Protein AF-A0A0P9D1X8-F1 (afdb_monomer)

Secondary structure (DSSP, 8-state):
-HHHHHHHHHHHHH-GGG--GGGGPPP-TTS-GGG--STTHHHHTHHHHHHHHHTTT-TTSHHHHHHHHHHHHHHHTT--HHHHHHHHHHTTT--HHHHHHHHHHHHHH--B--TT-TT-BTTHHHHHHHHTSPPPPSEE--STT-EEEEEEESSSEEEEEE--SSSEEEEEEEE-SSS--EEEEEEEE-SSSEEEEEPSS-B-TT-EEEEEEEEPPTT-SEEEEEEEE----S-GGGPPEEEEEEEEE-HHHHHHHTTS-----

Radius of gyration: 18.64 Å; Cα contacts (8 Å, |Δi|>4): 562; chains: 1; bounding box: 48×47×47 Å

Nearest PDB structures (foldseek):
  7dou-assembly1_4  TM=5.081E-01  e=6.917E-03  Helicobacter phage KHP40
  6hh9-assembly1_A  TM=3.844E-01  e=7.290E-02  Roseburia intestinalis L1-82
  6hfz-assembly3_C  TM=2.957E-01  e=8.226E-02  Roseburia intestinalis L1-82
  4oum-assembly1_A  TM=3.503E-01  e=1.804E-01  Homo sapiens
  4lr4-assembly3_C  TM=4.317E-01  e=1.685E+00  Agathobacter rectalis ATCC 33656

Solvent-accessible surface area (backbone atoms only — not comparable to full-atom values): 13735 Å² total; per-residue (Å²): 60,77,68,47,7,48,47,47,37,47,44,43,69,77,37,60,92,70,59,59,67,68,76,34,54,76,55,66,40,64,44,22,53,88,64,30,64,60,88,49,45,13,32,17,53,17,60,56,58,49,50,54,22,23,62,37,60,17,76,96,26,77,58,12,53,46,41,58,51,44,18,52,52,35,34,75,72,69,42,58,61,71,58,16,43,28,52,28,33,43,79,70,80,48,39,53,60,64,49,50,49,45,37,58,51,14,60,48,68,31,28,51,40,63,70,54,53,81,62,39,34,69,56,16,55,58,51,30,61,76,67,75,49,66,65,80,61,83,45,54,25,86,42,81,63,33,52,40,78,53,70,34,28,22,26,55,12,41,49,36,31,35,41,55,58,63,61,71,35,14,42,37,40,33,24,76,19,94,44,37,26,36,38,43,30,42,34,34,34,53,82,75,50,72,50,78,48,71,38,80,70,64,14,38,50,68,28,62,35,63,39,66,69,45,67,56,61,90,74,36,80,37,30,33,36,36,38,29,16,61,28,80,55,93,48,69,93,68,61,48,73,20,37,34,37,38,41,32,26,48,43,72,60,55,58,54,62,78,70,57,77,83,76,81,128

Organism: NCBI:txid186479

Structure (mmCIF, N/CA/C/O backbone):
data_AF-A0A0P9D1X8-F1
#
_entry.id   AF-A0A0P9D1X8-F1
#
loop_
_atom_site.group_PDB
_atom_site.id
_atom_site.type_symbol
_atom_site.label_atom_id
_atom_site.label_alt_id
_atom_site.label_comp_id
_atom_site.label_asym_id
_atom_site.label_entity_id
_atom_site.label_seq_id
_atom_site.pdbx_PDB_ins_code
_atom_site.Cartn_x
_atom_site.Cartn_y
_atom_site.Cartn_z
_atom_site.occupancy
_atom_site.B_iso_or_equiv
_atom_site.auth_seq_id
_atom_site.auth_comp_id
_atom_site.auth_asym_id
_atom_site.auth_atom_id
_atom_site.pdbx_PDB_model_num
ATOM 1 N N . VAL A 1 1 ? 14.171 6.111 -7.324 1.00 86.00 1 VAL A N 1
ATOM 2 C CA . VAL A 1 1 ? 13.228 4.962 -7.281 1.00 86.00 1 VAL A CA 1
ATOM 3 C C . VAL A 1 1 ? 13.164 4.125 -8.565 1.00 86.00 1 VAL A C 1
ATOM 5 O O . VAL A 1 1 ? 13.564 2.977 -8.516 1.00 86.00 1 VAL A O 1
ATOM 8 N N . TRP A 1 2 ? 12.700 4.637 -9.717 1.00 90.38 2 TRP A N 1
ATOM 9 C CA . TRP A 1 2 ? 12.360 3.790 -10.879 1.00 90.38 2 TRP A CA 1
ATOM 10 C C . TRP A 1 2 ? 13.535 3.006 -11.464 1.00 90.38 2 TRP A C 1
ATOM 12 O O . TRP A 1 2 ? 13.399 1.813 -11.694 1.00 90.38 2 TRP A O 1
ATOM 22 N N . LEU A 1 3 ? 14.683 3.649 -11.684 1.00 90.44 3 LEU A N 1
ATOM 23 C CA . LEU A 1 3 ? 15.879 2.969 -12.188 1.00 90.44 3 LEU A CA 1
ATOM 24 C C . LEU A 1 3 ? 16.410 1.963 -11.159 1.00 90.44 3 LEU A C 1
ATOM 26 O O . LEU A 1 3 ? 16.514 0.780 -11.446 1.00 90.44 3 LEU A O 1
ATOM 30 N N . GLU A 1 4 ? 16.665 2.437 -9.944 1.00 91.81 4 GLU A N 1
ATOM 31 C CA . GLU A 1 4 ? 17.382 1.677 -8.917 1.00 91.81 4 GLU A CA 1
ATOM 32 C C . GLU A 1 4 ? 16.559 0.523 -8.336 1.00 91.81 4 GLU A C 1
ATOM 34 O O . GLU A 1 4 ? 17.032 -0.605 -8.261 1.00 91.81 4 GLU A O 1
ATOM 39 N N . SER A 1 5 ? 15.281 0.739 -8.019 1.00 92.44 5 SER A N 1
ATOM 40 C CA . SER A 1 5 ? 14.413 -0.341 -7.533 1.00 92.44 5 SER A CA 1
ATOM 41 C C . SER A 1 5 ? 14.136 -1.396 -8.599 1.00 92.44 5 SER A C 1
ATOM 43 O O . SER A 1 5 ? 13.952 -2.562 -8.265 1.00 92.44 5 SER A O 1
ATOM 45 N N . THR A 1 6 ? 14.095 -1.015 -9.881 1.00 91.06 6 THR A N 1
ATOM 46 C CA . THR A 1 6 ? 13.935 -2.007 -10.952 1.00 91.06 6 THR A CA 1
ATOM 47 C C . THR A 1 6 ? 15.242 -2.710 -11.281 1.00 91.06 6 THR A C 1
ATOM 49 O O . THR A 1 6 ? 15.183 -3.865 -11.683 1.00 91.06 6 THR A O 1
ATOM 52 N N . ALA A 1 7 ? 16.397 -2.075 -11.061 1.00 89.31 7 ALA A N 1
ATOM 53 C CA . ALA A 1 7 ? 17.701 -2.726 -11.120 1.00 89.31 7 ALA A CA 1
ATOM 54 C C . ALA A 1 7 ? 17.849 -3.771 -10.005 1.00 89.31 7 ALA A C 1
ATOM 56 O O . ALA A 1 7 ? 18.110 -4.924 -10.328 1.00 89.31 7 ALA A O 1
ATOM 57 N N . ALA A 1 8 ? 17.570 -3.413 -8.744 1.00 90.06 8 ALA A N 1
ATOM 58 C CA . ALA A 1 8 ? 17.562 -4.361 -7.623 1.00 90.06 8 ALA A CA 1
ATOM 59 C C . ALA A 1 8 ? 16.585 -5.518 -7.872 1.00 90.06 8 ALA A C 1
ATOM 61 O O . ALA A 1 8 ? 16.928 -6.684 -7.716 1.00 90.06 8 ALA A O 1
ATOM 62 N N . TYR A 1 9 ? 15.381 -5.214 -8.356 1.00 88.62 9 TYR A N 1
ATOM 63 C CA . TYR A 1 9 ? 14.441 -6.250 -8.763 1.00 88.62 9 TYR A CA 1
ATOM 64 C C . TYR A 1 9 ? 14.987 -7.141 -9.897 1.00 88.62 9 TYR A C 1
ATOM 66 O O . TYR A 1 9 ? 14.859 -8.352 -9.836 1.00 88.62 9 TYR A O 1
ATOM 74 N N . VAL A 1 10 ? 15.611 -6.588 -10.941 1.00 86.00 10 VAL A N 1
ATOM 75 C CA . VAL A 1 10 ? 16.190 -7.407 -12.023 1.00 86.00 10 VAL A CA 1
ATOM 76 C C . VAL A 1 10 ? 17.368 -8.251 -11.526 1.00 86.00 10 VAL A C 1
ATOM 78 O O . VAL A 1 10 ? 17.538 -9.371 -11.998 1.00 86.00 10 VAL A O 1
ATOM 81 N N . GLU A 1 11 ? 18.170 -7.742 -10.594 1.00 84.75 11 GLU A N 1
ATOM 82 C CA . GLU A 1 11 ? 19.279 -8.472 -9.978 1.00 84.75 11 GLU A CA 1
ATOM 83 C C . GLU A 1 11 ? 18.794 -9.674 -9.164 1.00 84.75 11 GLU A C 1
ATOM 85 O O . GLU A 1 11 ? 19.275 -10.782 -9.408 1.00 84.75 11 GLU A O 1
ATOM 90 N N . ASP A 1 12 ? 17.791 -9.472 -8.298 1.00 79.75 12 ASP A N 1
ATOM 91 C CA . ASP A 1 12 ? 17.090 -10.544 -7.568 1.00 79.75 12 ASP A CA 1
ATOM 92 C C . ASP A 1 12 ? 16.634 -11.661 -8.526 1.00 79.75 12 ASP A C 1
ATOM 94 O O . ASP A 1 12 ? 16.779 -12.853 -8.265 1.00 79.75 12 ASP A O 1
ATOM 98 N N . GLU A 1 13 ? 16.176 -11.274 -9.714 1.00 75.81 13 GLU A N 1
ATOM 99 C CA . GLU A 1 13 ? 15.517 -12.187 -10.642 1.00 75.81 13 GLU A CA 1
ATOM 100 C C . GLU A 1 13 ? 16.456 -12.900 -11.618 1.00 75.81 13 GLU A C 1
ATOM 102 O O . GLU A 1 13 ? 16.213 -14.044 -12.009 1.00 75.81 13 GLU A O 1
ATOM 107 N N . VAL A 1 14 ? 17.536 -12.245 -12.045 1.00 77.69 14 VAL A N 1
ATOM 108 C CA . VAL A 1 14 ? 18.524 -12.837 -12.963 1.00 77.69 14 VAL A CA 1
ATOM 109 C C . VAL A 1 14 ? 19.568 -13.648 -12.199 1.00 77.69 14 VAL A C 1
ATOM 111 O O . VAL A 1 14 ? 20.085 -14.631 -12.735 1.00 77.69 14 VAL A O 1
ATOM 114 N N . LEU A 1 15 ? 19.877 -13.254 -10.962 1.00 77.38 15 LEU A N 1
ATOM 115 C CA . LEU A 1 15 ? 20.903 -13.868 -10.126 1.00 77.38 15 LEU A CA 1
ATOM 116 C C . LEU A 1 15 ? 20.340 -14.196 -8.731 1.00 77.38 15 LEU A C 1
ATOM 118 O O . LEU A 1 15 ? 20.848 -13.681 -7.737 1.00 77.38 15 LEU A O 1
ATOM 122 N N . PRO A 1 16 ? 19.355 -15.109 -8.618 1.00 69.62 16 PRO A N 1
ATOM 123 C CA . PRO A 1 16 ? 18.721 -15.424 -7.333 1.00 69.62 16 PRO A CA 1
ATOM 124 C C . PRO A 1 16 ? 19.707 -15.985 -6.296 1.00 69.62 16 PRO A C 1
ATOM 126 O O . PRO A 1 16 ? 19.498 -15.862 -5.094 1.00 69.62 16 PRO A O 1
ATOM 129 N N . GLU A 1 17 ? 20.821 -16.574 -6.742 1.00 69.75 17 GLU A N 1
ATOM 130 C CA . GLU A 1 17 ? 21.884 -17.075 -5.857 1.00 69.75 17 GLU A CA 1
ATOM 131 C C . GLU A 1 17 ? 22.801 -15.967 -5.311 1.00 69.75 17 GLU A C 1
ATOM 133 O O . GLU A 1 17 ? 23.541 -16.193 -4.356 1.00 69.75 17 GLU A O 1
ATOM 138 N N . ALA A 1 18 ? 22.747 -14.770 -5.900 1.00 66.50 18 ALA A N 1
ATOM 139 C CA . ALA A 1 18 ? 23.446 -13.571 -5.444 1.00 66.50 18 ALA A CA 1
ATOM 140 C C . ALA A 1 18 ? 22.515 -12.607 -4.687 1.00 66.50 18 ALA A C 1
ATOM 142 O O . ALA A 1 18 ? 22.895 -11.467 -4.446 1.00 66.50 18 ALA A O 1
ATOM 143 N N . HIS A 1 19 ? 21.305 -13.047 -4.322 1.00 69.12 19 HIS A N 1
ATOM 144 C CA . HIS A 1 19 ? 20.280 -12.192 -3.737 1.00 69.12 19 HIS A CA 1
ATOM 145 C C . HIS A 1 19 ? 20.703 -11.623 -2.368 1.00 69.12 19 HIS A C 1
ATOM 147 O O . HIS A 1 19 ? 20.551 -12.263 -1.327 1.00 69.12 19 HIS A O 1
ATOM 153 N N . ASP A 1 20 ? 21.199 -10.384 -2.372 1.00 71.25 20 ASP A N 1
ATOM 154 C CA . ASP A 1 20 ? 21.549 -9.603 -1.179 1.00 71.25 20 ASP A CA 1
ATOM 155 C C . ASP A 1 20 ? 20.685 -8.333 -1.011 1.00 71.25 20 ASP A C 1
ATOM 157 O O . ASP A 1 20 ? 20.789 -7.631 -0.001 1.00 71.25 20 ASP A O 1
ATOM 161 N N . ASN A 1 21 ? 19.754 -8.085 -1.943 1.00 85.25 21 ASN A N 1
ATOM 162 C CA . ASN A 1 21 ? 18.827 -6.942 -1.959 1.00 85.25 21 ASN A CA 1
ATOM 163 C C . ASN A 1 21 ? 17.938 -6.825 -0.712 1.00 85.25 21 ASN A C 1
ATOM 165 O O . ASN A 1 21 ? 17.342 -5.769 -0.463 1.00 85.25 21 ASN A O 1
ATOM 169 N N . TYR A 1 22 ? 17.886 -7.863 0.127 1.00 86.44 22 TYR A N 1
ATOM 170 C CA . TYR A 1 22 ? 17.322 -7.782 1.471 1.00 86.44 22 TYR 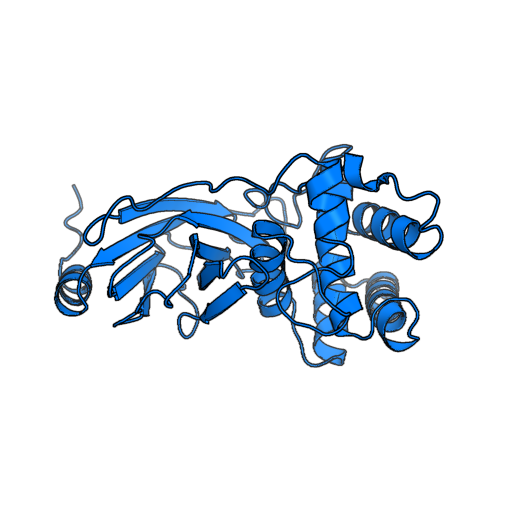A CA 1
ATOM 171 C C . TYR A 1 22 ? 17.945 -6.657 2.303 1.00 86.44 22 TYR A C 1
ATOM 173 O O . TYR A 1 22 ? 17.265 -6.111 3.170 1.00 86.44 22 TYR A O 1
ATOM 181 N N . GLN A 1 23 ? 19.195 -6.257 2.052 1.00 85.44 23 GLN A N 1
ATOM 182 C CA . GLN A 1 23 ? 19.826 -5.137 2.759 1.00 85.44 23 GLN A CA 1
ATOM 183 C C . GLN A 1 23 ? 19.054 -3.817 2.599 1.00 85.44 23 GLN A C 1
ATOM 185 O O . GLN A 1 23 ? 18.967 -3.053 3.562 1.00 85.44 23 GLN A O 1
ATOM 190 N N . TYR A 1 24 ? 18.395 -3.616 1.452 1.00 88.62 24 TYR A N 1
ATOM 191 C CA . TYR A 1 24 ? 17.596 -2.425 1.147 1.00 88.62 24 TYR A CA 1
ATOM 192 C C . TYR A 1 24 ? 16.194 -2.436 1.768 1.00 88.62 24 TYR A C 1
ATOM 194 O O . TYR A 1 24 ? 15.508 -1.416 1.745 1.00 88.62 24 TYR A O 1
ATOM 202 N N . LEU A 1 25 ? 15.731 -3.572 2.299 1.00 89.75 25 LEU A N 1
ATOM 203 C CA . LEU A 1 25 ? 14.393 -3.673 2.879 1.00 89.75 25 LEU A CA 1
ATOM 204 C C . LEU A 1 25 ? 14.311 -3.069 4.286 1.00 89.75 25 LEU A C 1
ATOM 206 O O . LEU A 1 25 ? 15.299 -2.991 5.002 1.00 89.75 25 LEU A O 1
ATOM 210 N N . TYR A 1 26 ? 13.142 -2.654 4.765 1.00 92.81 26 TYR A N 1
ATOM 211 C CA . TYR A 1 26 ? 11.891 -2.471 4.019 1.00 92.81 26 TYR A CA 1
ATOM 212 C C . TYR A 1 26 ? 11.772 -1.014 3.545 1.00 92.81 26 TYR A C 1
ATOM 214 O O . TYR A 1 26 ? 12.325 -0.135 4.209 1.00 92.81 26 TYR A O 1
ATOM 222 N N . PRO A 1 27 ? 11.031 -0.731 2.457 1.00 93.44 27 PRO A N 1
ATOM 223 C CA . PRO A 1 27 ? 10.763 0.650 2.078 1.00 93.44 27 PRO A CA 1
ATOM 224 C C . PRO A 1 27 ? 9.921 1.355 3.144 1.00 93.44 27 PRO A C 1
ATOM 226 O O . PRO A 1 27 ? 8.971 0.779 3.685 1.00 93.44 27 PRO A O 1
ATOM 229 N N . ASP A 1 28 ? 10.229 2.625 3.411 1.00 93.62 28 ASP A N 1
ATOM 230 C CA . ASP A 1 28 ? 9.384 3.480 4.242 1.00 93.62 28 ASP A CA 1
ATOM 231 C C . ASP A 1 28 ? 8.202 3.991 3.412 1.00 93.62 28 ASP A C 1
ATOM 233 O O . ASP A 1 28 ? 8.315 4.963 2.663 1.00 93.62 28 ASP A O 1
ATOM 237 N N . LEU A 1 29 ? 7.046 3.336 3.540 1.00 95.19 29 LEU A N 1
ATOM 238 C CA . LEU A 1 29 ? 5.844 3.729 2.803 1.00 95.19 29 LEU A CA 1
ATOM 239 C C . LEU A 1 29 ? 5.182 5.009 3.336 1.00 95.19 29 LEU A C 1
ATOM 241 O O . LEU A 1 29 ? 4.254 5.504 2.698 1.00 95.19 29 LEU A O 1
ATOM 245 N N . THR A 1 30 ? 5.661 5.588 4.445 1.00 94.69 30 THR A N 1
ATOM 246 C CA . THR A 1 30 ? 5.225 6.930 4.868 1.00 94.69 30 THR A CA 1
ATOM 247 C C . THR A 1 30 ? 5.806 8.026 3.971 1.00 94.69 30 THR A C 1
ATOM 249 O O . THR A 1 30 ? 5.319 9.158 3.974 1.00 94.69 30 THR A O 1
ATOM 252 N N . VAL A 1 31 ? 6.793 7.675 3.140 1.00 92.62 31 VAL A N 1
ATOM 253 C CA . VAL A 1 31 ? 7.322 8.491 2.051 1.00 92.62 31 VAL A CA 1
ATOM 254 C C . VAL A 1 31 ? 6.628 8.107 0.742 1.00 92.62 31 VAL A C 1
ATOM 256 O O . VAL A 1 31 ? 6.478 6.935 0.398 1.00 92.62 31 VAL A O 1
ATOM 259 N N . SER A 1 32 ? 6.209 9.114 -0.025 1.00 92.31 32 SER A N 1
ATOM 260 C CA . SER A 1 32 ? 5.599 8.916 -1.344 1.00 92.31 32 SER A CA 1
ATOM 261 C C . SER A 1 32 ? 6.541 8.171 -2.287 1.00 92.31 32 SER A C 1
ATOM 263 O O . SER A 1 32 ? 7.706 8.557 -2.390 1.00 92.31 32 SER A O 1
ATOM 265 N N . LEU A 1 33 ? 6.026 7.203 -3.051 1.00 91.81 33 LEU A N 1
ATOM 266 C CA . LEU A 1 33 ? 6.761 6.456 -4.082 1.00 91.81 33 LEU A CA 1
ATOM 267 C C . LEU A 1 33 ? 7.747 7.313 -4.914 1.00 91.81 33 LEU A C 1
ATOM 269 O O . LEU A 1 33 ? 8.916 6.937 -5.002 1.00 91.81 33 LEU A O 1
ATOM 273 N N . PRO A 1 34 ? 7.358 8.465 -5.500 1.00 88.50 34 PRO A N 1
ATOM 274 C CA . PRO A 1 34 ? 8.278 9.289 -6.293 1.00 88.50 34 PRO A CA 1
ATOM 275 C C . PRO A 1 34 ? 9.358 10.046 -5.493 1.00 88.50 34 PRO A C 1
ATOM 277 O O . PRO A 1 34 ? 10.237 10.615 -6.129 1.00 88.50 34 PRO A O 1
ATOM 280 N N . LYS A 1 35 ? 9.310 10.068 -4.150 1.00 88.75 35 LYS A N 1
ATOM 281 C CA . LYS A 1 35 ? 10.310 10.703 -3.254 1.00 88.75 35 LYS A CA 1
ATOM 282 C C . LYS A 1 35 ? 11.167 9.705 -2.474 1.00 88.75 35 LYS A C 1
ATOM 284 O O . LYS A 1 35 ? 11.775 10.061 -1.468 1.00 88.75 35 LYS A O 1
ATOM 289 N N . GLN A 1 36 ? 11.171 8.441 -2.878 1.00 88.31 36 GLN A N 1
ATOM 290 C CA . GLN A 1 36 ? 12.061 7.442 -2.290 1.00 88.31 36 GLN A CA 1
ATOM 291 C C . GLN A 1 36 ? 13.504 7.762 -2.731 1.00 88.31 36 GLN A C 1
ATOM 293 O O . GLN A 1 36 ? 13.988 7.236 -3.741 1.00 88.31 36 GLN A O 1
ATOM 298 N N . ASP A 1 37 ? 14.127 8.694 -2.000 1.00 78.75 37 ASP A N 1
ATOM 299 C CA . ASP A 1 37 ? 15.408 9.347 -2.283 1.00 78.75 37 ASP A CA 1
ATOM 300 C C . ASP A 1 37 ? 16.460 8.985 -1.221 1.00 78.75 37 ASP A C 1
ATOM 302 O O . ASP A 1 37 ? 16.151 8.793 -0.045 1.00 78.75 37 ASP A O 1
ATOM 306 N N . GLY A 1 38 ? 17.730 8.935 -1.630 1.00 78.75 38 GLY A N 1
ATOM 307 C CA . GLY A 1 38 ? 18.848 8.472 -0.801 1.00 78.75 38 GLY A CA 1
ATOM 308 C C . GLY A 1 38 ? 19.314 7.071 -1.198 1.00 78.75 38 GLY A C 1
ATOM 309 O O . GLY A 1 38 ? 18.572 6.331 -1.842 1.00 78.75 38 GLY A O 1
ATOM 310 N N . ASN A 1 39 ? 20.558 6.730 -0.836 1.00 74.50 39 ASN A N 1
ATOM 311 C CA . ASN A 1 39 ? 21.252 5.575 -1.413 1.00 74.50 39 ASN A CA 1
ATOM 312 C C . ASN A 1 39 ? 20.476 4.267 -1.269 1.00 74.50 39 ASN A C 1
ATOM 314 O O . ASN A 1 39 ? 20.306 3.622 -2.286 1.00 74.50 39 ASN A O 1
ATOM 318 N N . ASP A 1 40 ? 19.951 3.915 -0.093 1.00 84.88 40 ASP A N 1
ATOM 319 C CA . ASP A 1 40 ? 19.238 2.636 0.086 1.00 84.88 40 ASP A CA 1
ATOM 320 C C . ASP A 1 40 ? 17.735 2.747 -0.224 1.00 84.88 40 ASP A C 1
ATOM 322 O O . ASP A 1 40 ? 17.132 1.840 -0.803 1.00 84.88 40 ASP A O 1
ATOM 326 N N . ALA A 1 41 ? 17.120 3.891 0.095 1.00 86.12 41 ALA A N 1
ATOM 327 C CA . ALA A 1 41 ? 15.683 4.113 -0.082 1.00 86.12 41 ALA A CA 1
ATOM 328 C C . ALA A 1 41 ? 15.253 3.980 -1.551 1.00 86.12 41 ALA A C 1
ATOM 330 O O . ALA A 1 41 ? 14.207 3.400 -1.848 1.00 86.12 41 ALA A O 1
ATOM 331 N N . GLN A 1 42 ? 16.087 4.428 -2.491 1.00 88.56 42 GLN A N 1
ATOM 332 C CA . GLN A 1 42 ? 15.783 4.331 -3.918 1.00 88.56 42 GLN A CA 1
ATOM 333 C C . GLN A 1 42 ? 15.793 2.899 -4.475 1.00 88.56 42 GLN A C 1
ATOM 335 O O . GLN A 1 42 ? 15.197 2.696 -5.535 1.00 88.56 42 GLN A O 1
ATOM 340 N N . TYR A 1 43 ? 16.423 1.935 -3.787 1.00 92.12 43 TYR A N 1
ATOM 341 C CA . TYR A 1 43 ? 16.370 0.500 -4.108 1.00 92.12 43 TYR A CA 1
ATOM 342 C C . TYR A 1 43 ? 15.256 -0.216 -3.339 1.00 92.12 43 TYR A C 1
ATOM 344 O O . TYR A 1 43 ? 14.693 -1.184 -3.838 1.00 92.12 43 TYR A O 1
ATOM 352 N N . SER A 1 44 ? 14.897 0.276 -2.149 1.00 93.31 44 SER A N 1
ATOM 353 C CA . SER A 1 44 ? 13.971 -0.389 -1.219 1.00 93.31 44 SER A CA 1
ATOM 354 C C . SER A 1 44 ? 12.569 -0.679 -1.780 1.00 93.31 44 SER A C 1
ATOM 356 O O . SER A 1 44 ? 11.873 -1.551 -1.266 1.00 93.31 44 SER A O 1
ATOM 358 N N . MET A 1 45 ? 12.149 0.002 -2.855 1.00 94.44 45 MET A N 1
ATOM 359 C CA . MET A 1 45 ? 10.862 -0.233 -3.523 1.00 94.44 45 MET A CA 1
ATOM 360 C C . MET A 1 45 ? 10.872 -1.408 -4.511 1.00 94.44 45 MET A C 1
ATOM 362 O O . MET A 1 45 ? 9.845 -1.669 -5.141 1.00 94.44 45 MET A O 1
ATOM 366 N N . TRP A 1 46 ? 11.976 -2.151 -4.648 1.00 93.06 46 TRP A N 1
ATOM 367 C CA . TRP A 1 46 ? 12.044 -3.349 -5.495 1.00 93.06 46 TRP A CA 1
ATOM 368 C C . TRP A 1 46 ? 10.890 -4.358 -5.270 1.00 93.06 46 TRP A C 1
ATOM 370 O O . TRP A 1 46 ? 10.382 -4.888 -6.268 1.00 93.06 46 TRP A O 1
ATOM 380 N N . PRO A 1 47 ? 10.345 -4.556 -4.044 1.00 93.94 47 PRO A N 1
ATOM 381 C CA . PRO A 1 47 ? 9.231 -5.479 -3.842 1.00 93.94 47 PRO A CA 1
ATOM 382 C C . PRO A 1 47 ? 7.927 -5.036 -4.512 1.00 93.94 47 PRO A C 1
ATOM 384 O O . PRO A 1 47 ? 7.071 -5.877 -4.755 1.00 93.94 47 PRO A O 1
ATOM 387 N N . LEU A 1 48 ? 7.743 -3.753 -4.856 1.00 95.06 48 LEU A N 1
ATOM 388 C CA . LEU A 1 48 ? 6.575 -3.310 -5.633 1.00 95.06 48 LEU A CA 1
ATOM 389 C C . LEU A 1 48 ? 6.588 -3.915 -7.045 1.00 95.06 48 LEU A C 1
ATOM 391 O O . LEU A 1 48 ? 5.551 -4.350 -7.553 1.00 95.06 48 LEU A O 1
ATOM 395 N N . PHE A 1 49 ? 7.761 -3.953 -7.678 1.00 92.81 49 PHE A N 1
ATOM 396 C CA . PHE A 1 49 ? 7.931 -4.498 -9.026 1.00 92.81 49 PHE A CA 1
ATOM 397 C C . PHE A 1 49 ? 7.805 -6.017 -9.015 1.00 92.81 49 PHE A C 1
ATOM 399 O O . PHE A 1 49 ? 7.064 -6.580 -9.825 1.00 92.81 49 PHE A O 1
ATOM 406 N N . ARG A 1 50 ? 8.416 -6.666 -8.018 1.00 91.38 50 ARG A N 1
ATOM 407 C CA . ARG A 1 50 ? 8.210 -8.094 -7.772 1.00 91.38 50 ARG A CA 1
ATOM 408 C C . ARG A 1 50 ? 6.751 -8.425 -7.516 1.00 91.38 50 ARG A C 1
ATOM 410 O O . ARG A 1 50 ? 6.210 -9.359 -8.114 1.00 91.38 50 ARG A O 1
ATOM 417 N N . TYR A 1 51 ? 6.081 -7.613 -6.697 1.00 93.56 51 TYR A N 1
ATOM 418 C CA . TYR A 1 51 ? 4.675 -7.801 -6.391 1.00 93.56 51 TYR A CA 1
ATOM 419 C C . TYR A 1 51 ? 3.832 -7.844 -7.673 1.00 9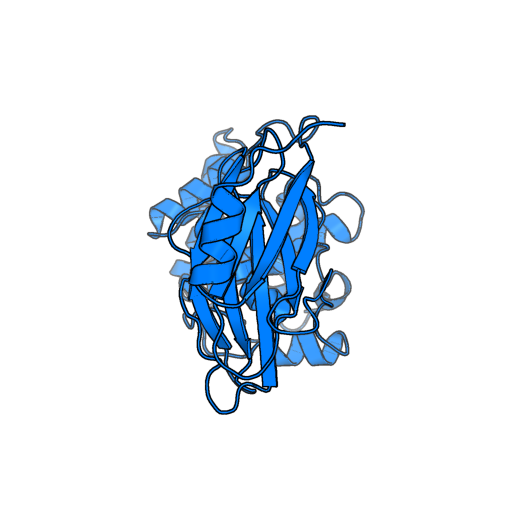3.56 51 TYR A C 1
ATOM 421 O O . TYR A 1 51 ? 3.044 -8.773 -7.862 1.00 93.56 51 TYR A O 1
ATOM 429 N N . ALA A 1 52 ? 4.026 -6.885 -8.578 1.00 92.81 52 ALA A N 1
ATOM 430 C CA . ALA A 1 52 ? 3.306 -6.837 -9.845 1.00 92.81 52 ALA A CA 1
ATOM 431 C C . ALA A 1 52 ? 3.666 -7.994 -10.792 1.00 92.81 52 ALA A C 1
ATOM 433 O O . ALA A 1 52 ? 2.787 -8.562 -11.448 1.00 92.81 52 ALA A O 1
ATOM 434 N N . ALA A 1 53 ? 4.942 -8.367 -10.874 1.00 90.00 53 ALA A N 1
ATOM 435 C CA . ALA A 1 53 ? 5.406 -9.376 -11.816 1.00 90.00 53 ALA A CA 1
ATOM 436 C C . ALA A 1 53 ? 4.972 -10.801 -11.458 1.00 90.00 53 ALA A C 1
ATOM 438 O O . ALA A 1 53 ? 4.551 -11.550 -12.340 1.00 90.00 53 ALA A O 1
ATOM 439 N N . GLU A 1 54 ? 4.986 -11.176 -10.179 1.00 90.38 54 GLU A N 1
ATOM 440 C CA . GLU A 1 54 ? 4.476 -12.476 -9.714 1.00 90.38 54 GLU A CA 1
ATOM 441 C C . GLU A 1 54 ? 2.988 -12.674 -10.047 1.00 90.38 54 GLU A C 1
ATOM 443 O O . GLU A 1 54 ? 2.556 -13.786 -10.356 1.00 90.38 54 GLU A O 1
ATOM 448 N N . ARG A 1 55 ? 2.203 -11.591 -10.058 1.00 90.06 55 ARG A N 1
ATOM 449 C CA . ARG A 1 55 ? 0.792 -11.575 -10.492 1.00 90.06 55 ARG A CA 1
ATOM 450 C C . ARG A 1 55 ? 0.625 -11.686 -12.008 1.00 90.06 55 ARG A C 1
ATOM 452 O O . ARG A 1 55 ? -0.456 -11.998 -12.492 1.00 90.06 55 ARG A O 1
ATOM 459 N N . ASN A 1 56 ? 1.713 -11.518 -12.747 1.00 85.94 56 ASN A N 1
ATOM 460 C CA . ASN A 1 56 ? 1.802 -11.704 -14.189 1.00 85.94 56 ASN A CA 1
ATOM 461 C C . ASN A 1 56 ? 2.560 -12.992 -14.560 1.00 85.94 56 ASN A C 1
ATOM 463 O O . ASN A 1 56 ? 3.127 -13.089 -15.646 1.00 85.94 56 ASN A O 1
ATOM 467 N N . GLY A 1 57 ? 2.556 -13.992 -13.671 1.00 78.19 57 GLY A N 1
ATOM 468 C CA . GLY A 1 57 ? 3.177 -15.304 -13.885 1.00 78.19 57 GLY A CA 1
ATOM 469 C C . GLY A 1 57 ? 4.581 -15.446 -13.297 1.00 78.19 57 GLY A C 1
ATOM 470 O O . GLY A 1 57 ? 5.176 -16.516 -13.408 1.00 78.19 57 GLY A O 1
ATOM 471 N N . GLY A 1 58 ? 5.117 -14.400 -12.664 1.00 75.00 58 GLY A N 1
ATOM 472 C CA . GLY A 1 58 ? 6.473 -14.412 -12.117 1.00 75.00 58 GLY A CA 1
ATOM 473 C C . GLY A 1 58 ? 7.537 -14.513 -13.204 1.00 75.00 58 GLY A C 1
ATOM 474 O O . GLY A 1 58 ? 7.255 -14.499 -14.403 1.00 75.00 58 GLY A O 1
ATOM 475 N N . LEU A 1 59 ? 8.792 -14.581 -12.800 1.00 64.75 59 LEU A N 1
ATOM 476 C CA . LEU A 1 59 ? 9.903 -14.241 -13.691 1.00 64.75 59 LEU A CA 1
ATOM 477 C C . LEU A 1 59 ? 10.479 -15.374 -14.512 1.00 64.75 59 LEU A C 1
ATOM 479 O O . LEU A 1 59 ? 11.043 -15.125 -15.574 1.00 64.75 59 LEU A O 1
ATOM 483 N N . GLN A 1 60 ? 10.166 -16.609 -14.135 1.00 66.38 60 GLN A N 1
ATOM 484 C CA . GLN A 1 60 ? 10.354 -17.767 -15.007 1.00 66.38 60 GLN A CA 1
ATOM 485 C C . GLN A 1 60 ? 9.330 -17.806 -16.158 1.00 66.38 60 GLN A C 1
ATOM 487 O O . GLN A 1 60 ? 9.393 -18.675 -17.027 1.00 66.38 60 GLN A O 1
ATOM 492 N N . SER A 1 61 ? 8.380 -16.861 -16.192 1.00 71.44 61 SER A N 1
ATOM 493 C CA . SER A 1 61 ? 7.401 -16.734 -17.268 1.00 71.44 61 SER A CA 1
ATOM 494 C C . SER A 1 61 ? 7.715 -15.553 -18.194 1.00 71.44 61 SER A C 1
ATOM 496 O O . SER A 1 61 ? 8.093 -14.454 -17.773 1.00 71.44 61 SER A O 1
ATOM 498 N N . ALA A 1 62 ? 7.473 -15.742 -19.494 1.00 72.44 62 ALA A N 1
ATOM 499 C CA . ALA A 1 62 ? 7.543 -14.656 -20.473 1.00 72.44 62 ALA A CA 1
ATOM 500 C C . ALA A 1 62 ? 6.590 -13.495 -20.116 1.00 72.44 62 ALA A C 1
ATOM 502 O O . ALA A 1 62 ? 6.875 -12.329 -20.405 1.00 72.44 62 ALA A O 1
ATOM 503 N N . THR A 1 63 ? 5.472 -13.800 -19.451 1.00 71.88 63 THR A N 1
ATOM 504 C CA . THR A 1 63 ? 4.458 -12.827 -19.047 1.00 71.88 63 THR A CA 1
ATOM 505 C C . THR A 1 63 ? 4.920 -11.927 -17.898 1.00 71.88 63 THR A C 1
ATOM 507 O O . THR A 1 63 ? 4.603 -10.740 -17.944 1.00 71.88 63 THR A O 1
ATOM 510 N N . GLY A 1 64 ? 5.742 -12.405 -16.958 1.00 75.19 64 GLY A N 1
ATOM 511 C CA . GLY A 1 64 ? 6.271 -11.576 -15.866 1.00 75.19 64 GLY A CA 1
ATOM 512 C C . GLY A 1 64 ? 7.253 -10.511 -16.361 1.00 75.19 64 GLY A C 1
ATOM 513 O O . GLY A 1 64 ? 7.082 -9.322 -16.099 1.00 75.19 64 GLY A O 1
ATOM 514 N N . THR A 1 65 ? 8.230 -10.904 -17.187 1.00 81.88 65 THR A N 1
ATOM 515 C CA . THR A 1 65 ? 9.243 -9.964 -17.722 1.00 81.88 65 THR A CA 1
ATOM 516 C C . THR A 1 65 ? 8.661 -8.928 -18.687 1.00 81.88 65 THR A C 1
ATOM 518 O O . THR A 1 65 ? 9.171 -7.815 -18.816 1.00 81.88 65 THR A O 1
ATOM 521 N N . SER A 1 66 ? 7.580 -9.277 -19.382 1.00 87.00 66 SER A N 1
ATOM 522 C CA . SER A 1 66 ? 6.945 -8.390 -20.361 1.00 87.00 66 SER A CA 1
ATOM 523 C C . SER A 1 66 ? 6.252 -7.160 -19.757 1.00 87.00 66 SER A C 1
ATOM 525 O O . SER A 1 66 ? 6.141 -6.159 -20.459 1.00 87.00 66 SER A O 1
ATOM 527 N N . LEU A 1 67 ? 5.870 -7.183 -18.473 1.00 90.50 67 LEU A N 1
ATOM 528 C CA . LEU A 1 67 ? 5.382 -5.992 -17.764 1.00 90.50 67 LEU A CA 1
ATOM 529 C C . LEU A 1 67 ? 6.485 -4.929 -17.672 1.00 90.50 67 LEU A C 1
ATOM 531 O O . LEU A 1 67 ? 6.292 -3.791 -18.093 1.00 90.50 67 LEU A O 1
ATOM 535 N N . MET A 1 68 ? 7.676 -5.324 -17.212 1.00 89.62 68 MET A N 1
ATOM 536 C CA . MET A 1 68 ? 8.819 -4.412 -17.112 1.00 89.62 68 MET A CA 1
ATOM 537 C C . MET A 1 68 ? 9.295 -3.927 -18.478 1.00 89.62 68 MET A C 1
ATOM 539 O O . MET A 1 68 ? 9.632 -2.756 -18.631 1.00 89.62 68 MET A O 1
ATOM 543 N N . LYS A 1 69 ? 9.283 -4.799 -19.495 1.00 91.12 69 LYS A N 1
ATOM 544 C CA . LYS A 1 69 ? 9.613 -4.406 -20.874 1.00 91.12 69 LYS A CA 1
ATOM 545 C C . LYS A 1 69 ? 8.650 -3.346 -21.409 1.00 91.12 69 LYS A C 1
ATOM 547 O O . LYS A 1 69 ? 9.107 -2.407 -22.050 1.00 91.12 69 LYS A O 1
ATOM 552 N N . ALA A 1 70 ? 7.349 -3.481 -21.139 1.00 94.25 70 ALA A N 1
ATOM 553 C CA . ALA A 1 70 ? 6.352 -2.495 -21.551 1.00 94.25 70 ALA A CA 1
ATOM 554 C C . ALA A 1 70 ? 6.577 -1.141 -20.859 1.00 94.25 70 ALA A C 1
ATOM 556 O O . ALA A 1 70 ? 6.639 -0.122 -21.540 1.00 94.25 70 ALA A O 1
ATOM 557 N N . MET A 1 71 ? 6.810 -1.139 -19.540 1.00 94.81 71 MET A N 1
ATOM 558 C CA . MET A 1 71 ? 7.143 0.084 -18.798 1.00 94.81 71 MET A CA 1
ATOM 559 C C . MET A 1 71 ? 8.380 0.780 -19.389 1.00 94.81 71 MET A C 1
ATOM 561 O O . MET A 1 71 ? 8.350 1.974 -19.673 1.00 94.81 71 MET A O 1
ATOM 565 N N . TRP A 1 72 ? 9.473 0.041 -19.601 1.00 95.06 72 TRP A N 1
ATOM 566 C CA . TRP A 1 72 ? 10.710 0.615 -20.133 1.00 95.06 72 TRP A CA 1
ATOM 567 C C . TRP A 1 72 ? 10.576 1.109 -21.576 1.00 95.06 72 TRP A C 1
ATOM 569 O O . TRP A 1 72 ? 11.214 2.100 -21.931 1.00 95.06 72 TRP A O 1
ATOM 579 N N . ALA A 1 73 ? 9.735 0.472 -22.394 1.00 96.81 73 ALA A N 1
ATOM 580 C CA . ALA A 1 73 ? 9.426 0.952 -23.737 1.00 96.81 73 ALA A CA 1
ATOM 581 C C . ALA A 1 73 ? 8.705 2.312 -23.704 1.00 96.81 73 ALA A C 1
ATOM 583 O O . ALA A 1 73 ? 9.092 3.220 -24.439 1.00 96.81 73 ALA A O 1
ATOM 584 N N . ASP A 1 74 ? 7.724 2.481 -22.816 1.00 97.69 74 ASP A N 1
ATOM 585 C CA . ASP A 1 74 ? 7.006 3.751 -22.645 1.00 97.69 74 ASP A CA 1
ATOM 586 C C . ASP A 1 74 ? 7.917 4.861 -22.091 1.00 97.69 74 ASP A C 1
ATOM 588 O O . ASP A 1 74 ? 7.868 5.999 -22.565 1.00 97.69 74 ASP A O 1
ATOM 592 N N . ILE A 1 75 ? 8.812 4.534 -21.150 1.00 96.38 75 ILE A N 1
ATOM 593 C CA . ILE A 1 75 ? 9.838 5.473 -20.659 1.00 96.38 75 ILE A CA 1
ATOM 594 C C . IL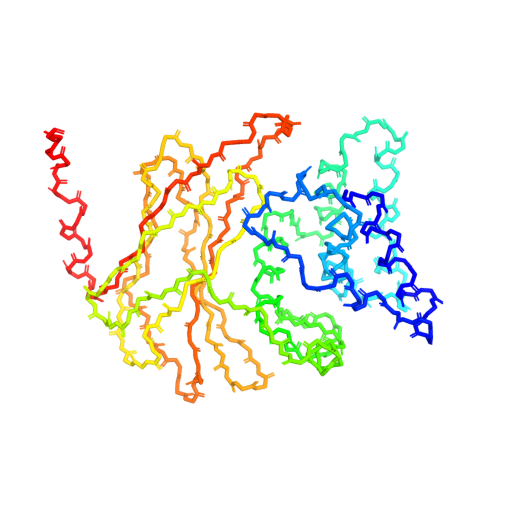E A 1 75 ? 10.775 5.892 -21.797 1.00 96.38 75 ILE A C 1
ATOM 596 O O . ILE A 1 75 ? 11.043 7.081 -21.969 1.00 96.38 75 ILE A O 1
ATOM 600 N N . ALA A 1 76 ? 11.252 4.940 -22.605 1.00 96.94 76 ALA A N 1
ATOM 601 C CA . ALA A 1 76 ? 12.109 5.230 -23.755 1.00 96.94 76 ALA A CA 1
ATOM 602 C C . ALA A 1 76 ? 11.400 6.094 -24.815 1.00 96.94 76 ALA A C 1
ATOM 604 O O . ALA A 1 76 ? 12.054 6.857 -25.525 1.00 96.94 76 ALA A O 1
ATOM 605 N N . ALA A 1 77 ? 10.068 6.020 -24.889 1.00 97.69 77 ALA A N 1
ATOM 606 C CA . ALA A 1 77 ? 9.231 6.885 -25.717 1.00 97.69 77 ALA A CA 1
ATOM 607 C C . ALA A 1 77 ? 8.965 8.277 -25.099 1.00 97.69 77 ALA A C 1
ATOM 609 O O . ALA A 1 77 ? 8.250 9.083 -25.695 1.00 97.69 77 ALA A O 1
ATOM 610 N N . GLY A 1 78 ? 9.542 8.584 -23.933 1.00 95.81 78 GLY A N 1
ATOM 611 C CA . GLY A 1 78 ? 9.474 9.895 -23.284 1.00 95.81 78 GLY A CA 1
ATOM 612 C C . GLY A 1 78 ? 8.341 10.059 -22.270 1.00 95.81 78 GLY A C 1
ATOM 613 O O . GLY A 1 78 ? 8.087 11.182 -21.833 1.00 95.81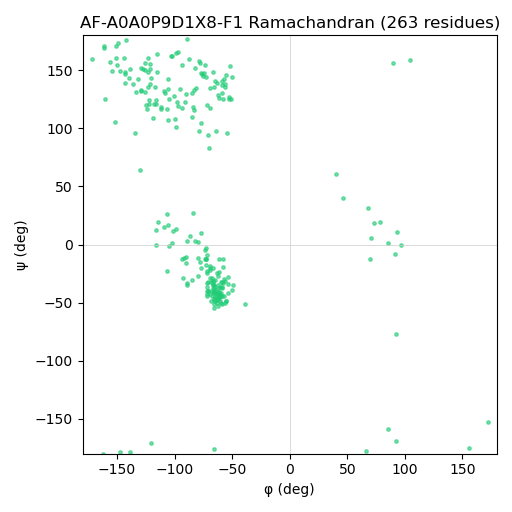 78 GLY A O 1
ATOM 614 N N . GLN A 1 79 ? 7.650 8.983 -21.883 1.00 95.38 79 GLN A N 1
ATOM 615 C CA . GLN A 1 79 ? 6.625 9.074 -20.844 1.00 95.38 79 GLN A CA 1
ATOM 616 C C . GLN A 1 79 ? 7.241 9.166 -19.437 1.00 95.38 79 GLN A C 1
ATOM 618 O O . GLN A 1 79 ? 8.261 8.526 -19.165 1.00 95.38 79 GLN A O 1
ATOM 623 N N . PRO A 1 80 ? 6.607 9.898 -18.497 1.00 91.69 80 PRO A N 1
ATOM 624 C CA . PRO A 1 80 ? 6.967 9.825 -17.085 1.00 91.69 80 PRO A CA 1
ATOM 625 C C . PRO A 1 80 ? 6.883 8.383 -16.572 1.00 91.69 80 PRO A C 1
ATOM 627 O O . PRO A 1 80 ? 5.920 7.674 -16.858 1.00 91.69 80 PRO A O 1
ATOM 630 N N . ALA A 1 81 ? 7.857 7.955 -15.766 1.00 91.88 81 ALA A N 1
ATOM 631 C CA . ALA A 1 81 ? 7.964 6.560 -15.330 1.00 91.88 81 ALA A CA 1
ATOM 632 C C . ALA A 1 81 ? 6.728 6.044 -14.570 1.00 91.88 81 ALA A C 1
ATOM 634 O O . ALA A 1 81 ? 6.317 4.905 -14.773 1.00 91.88 81 ALA A O 1
ATOM 635 N N . ILE A 1 82 ? 6.091 6.896 -13.760 1.00 91.94 82 ILE A N 1
ATOM 636 C CA . ILE A 1 82 ? 4.850 6.554 -13.050 1.00 91.94 82 ILE A CA 1
ATOM 637 C C . ILE A 1 82 ? 3.697 6.255 -14.018 1.00 91.94 82 ILE A C 1
ATOM 639 O O . ILE A 1 82 ? 2.987 5.268 -13.848 1.00 91.94 82 ILE A O 1
ATOM 643 N N . THR A 1 83 ? 3.569 7.053 -15.082 1.00 93.81 83 THR A N 1
ATOM 644 C CA . THR A 1 83 ? 2.581 6.864 -16.151 1.00 93.81 83 THR A CA 1
ATOM 645 C C . THR A 1 83 ? 2.889 5.611 -16.965 1.00 93.81 83 THR A C 1
ATOM 647 O O . THR A 1 83 ? 1.993 4.813 -17.217 1.00 93.81 83 THR A O 1
ATOM 650 N N . ALA A 1 84 ? 4.156 5.398 -17.320 1.00 95.75 84 ALA A N 1
ATOM 651 C CA . ALA A 1 84 ? 4.600 4.219 -18.058 1.00 95.75 84 ALA A CA 1
ATOM 652 C C . ALA A 1 84 ? 4.334 2.910 -17.291 1.00 95.75 84 ALA A C 1
ATOM 654 O O . ALA A 1 84 ? 3.904 1.913 -17.872 1.00 95.75 84 ALA A O 1
ATOM 655 N N . TYR A 1 85 ? 4.562 2.902 -15.975 1.00 95.12 85 TYR A N 1
ATOM 656 C CA . TYR A 1 85 ? 4.315 1.722 -15.147 1.00 95.12 85 TYR A CA 1
ATOM 657 C C . TYR A 1 85 ? 2.821 1.424 -15.008 1.00 95.12 85 TYR A C 1
ATOM 659 O O . TYR A 1 85 ? 2.394 0.280 -15.166 1.00 95.12 85 TYR A O 1
ATOM 667 N N . ASP A 1 86 ? 2.014 2.460 -14.793 1.00 95.88 86 ASP A N 1
ATOM 668 C CA . ASP A 1 86 ? 0.559 2.346 -14.740 1.00 95.88 86 ASP A CA 1
ATOM 669 C C . ASP A 1 86 ? -0.031 1.869 -16.085 1.00 95.88 86 ASP A C 1
ATOM 671 O O . ASP A 1 86 ? -0.870 0.969 -16.115 1.00 95.88 86 ASP A O 1
ATOM 675 N N . ASN A 1 87 ? 0.479 2.355 -17.223 1.00 97.12 87 ASN A N 1
ATOM 676 C CA . ASN A 1 87 ? 0.114 1.846 -18.552 1.00 97.12 87 ASN A CA 1
ATOM 677 C C . ASN A 1 87 ? 0.457 0.361 -18.727 1.00 97.12 87 ASN A C 1
ATOM 679 O O . ASN A 1 87 ? -0.373 -0.419 -19.210 1.00 97.12 87 ASN A O 1
ATOM 683 N N . ALA A 1 88 ? 1.656 -0.054 -18.304 1.00 95.62 88 ALA A N 1
ATOM 684 C CA . ALA A 1 88 ? 2.068 -1.452 -18.352 1.00 95.62 88 ALA A CA 1
ATOM 685 C C . ALA A 1 88 ? 1.135 -2.345 -17.513 1.00 95.62 88 ALA A C 1
ATOM 687 O O . ALA A 1 88 ? 0.704 -3.395 -17.996 1.00 95.62 88 ALA A O 1
ATOM 688 N N . LEU A 1 89 ? 0.753 -1.906 -16.309 1.00 95.81 89 LEU A N 1
ATOM 689 C CA . LEU A 1 89 ? -0.223 -2.593 -15.453 1.00 95.81 89 LEU A CA 1
ATOM 690 C C . LEU A 1 89 ? -1.613 -2.670 -16.102 1.00 95.81 89 LEU A C 1
ATOM 692 O O . LEU A 1 89 ? -2.219 -3.746 -16.123 1.00 95.81 89 LEU A O 1
ATOM 696 N N . ARG A 1 90 ? -2.093 -1.573 -16.703 1.00 96.44 90 ARG A N 1
ATOM 697 C CA . ARG A 1 90 ? -3.379 -1.532 -17.424 1.00 96.44 90 ARG A CA 1
ATOM 698 C C . ARG A 1 90 ? -3.433 -2.477 -18.607 1.00 96.44 90 ARG A C 1
ATOM 700 O O . ARG A 1 90 ? -4.445 -3.148 -18.798 1.00 96.44 90 ARG A O 1
ATOM 707 N N . SER A 1 91 ? -2.330 -2.632 -19.339 1.00 94.69 91 SER A N 1
ATOM 708 C CA . SER A 1 91 ? -2.235 -3.621 -20.424 1.00 94.69 91 SER A CA 1
ATOM 709 C C . SER A 1 91 ? -2.409 -5.076 -19.951 1.00 94.69 91 SER A C 1
ATOM 711 O O . SER A 1 91 ? -2.592 -5.979 -20.768 1.00 94.69 91 SER A O 1
ATOM 713 N N . ARG A 1 92 ? -2.370 -5.305 -18.630 1.00 91.88 92 ARG A N 1
ATOM 714 C CA . ARG A 1 92 ? -2.520 -6.602 -17.957 1.00 91.88 92 ARG A CA 1
ATOM 715 C C . ARG A 1 92 ? -3.751 -6.708 -17.067 1.00 91.88 92 ARG A C 1
ATOM 717 O O . ARG A 1 92 ? -3.873 -7.673 -16.321 1.00 91.88 92 ARG A O 1
ATOM 724 N N . GLY A 1 93 ? -4.676 -5.758 -17.173 1.00 92.75 93 GLY A N 1
ATOM 725 C CA . GLY A 1 93 ? -5.936 -5.792 -16.432 1.00 92.75 93 GLY A CA 1
ATOM 726 C C . GLY A 1 93 ? -5.823 -5.372 -14.964 1.00 92.75 93 GLY A C 1
ATOM 727 O O . GLY A 1 93 ? -6.717 -5.692 -14.188 1.00 92.75 93 GLY A O 1
ATOM 728 N N . SER A 1 94 ? -4.754 -4.665 -14.585 1.00 94.50 94 SER A N 1
ATOM 729 C CA . SER A 1 94 ? -4.616 -3.997 -13.282 1.00 94.50 94 SER A CA 1
ATOM 730 C C . SER A 1 94 ? -4.410 -2.488 -13.478 1.00 94.50 94 SER A C 1
ATOM 732 O O . SER A 1 94 ? -4.556 -1.969 -14.578 1.00 94.50 94 SER A O 1
ATOM 734 N N . ASN A 1 95 ? -4.075 -1.759 -12.424 1.00 95.88 95 ASN A N 1
ATOM 735 C CA . ASN A 1 95 ? -3.623 -0.368 -12.459 1.00 95.88 95 ASN A CA 1
ATOM 736 C C . ASN A 1 95 ? -2.681 -0.123 -11.268 1.00 95.88 95 ASN A C 1
ATOM 738 O O . ASN A 1 95 ? -2.528 -0.998 -10.404 1.00 95.88 95 ASN A O 1
ATOM 742 N N . LEU A 1 96 ? -2.014 1.029 -11.231 1.00 95.94 96 LEU A N 1
ATOM 743 C CA . LEU A 1 96 ? -1.082 1.346 -10.150 1.00 95.94 96 LEU A CA 1
ATOM 744 C C . LEU A 1 96 ? -1.777 1.506 -8.791 1.00 95.94 96 LEU A C 1
ATOM 746 O O . LEU A 1 96 ? -1.209 1.071 -7.795 1.00 95.94 96 LEU A O 1
ATOM 750 N N . ASP A 1 97 ? -2.998 2.033 -8.739 1.00 96.31 97 ASP A N 1
ATOM 751 C CA . ASP A 1 97 ? -3.736 2.267 -7.488 1.00 96.31 97 ASP A CA 1
ATOM 752 C C . ASP A 1 97 ? -4.018 0.952 -6.746 1.00 96.31 97 ASP A C 1
ATOM 754 O O . ASP A 1 97 ? -3.603 0.764 -5.598 1.00 96.31 97 ASP A O 1
ATOM 758 N N . ASP A 1 98 ? -4.622 -0.013 -7.440 1.00 95.94 98 ASP A N 1
ATOM 759 C CA . ASP A 1 98 ? -4.918 -1.345 -6.912 1.00 95.94 98 ASP A CA 1
ATOM 760 C C . ASP A 1 98 ? -3.641 -2.133 -6.610 1.00 95.94 98 ASP A C 1
ATOM 762 O O . ASP A 1 98 ? -3.542 -2.824 -5.590 1.00 95.94 98 ASP A O 1
ATOM 766 N N . THR A 1 99 ? -2.646 -2.034 -7.496 1.00 96.81 99 THR A N 1
ATOM 767 C CA . THR A 1 99 ? -1.374 -2.745 -7.336 1.00 96.81 99 THR A CA 1
ATOM 768 C C . THR A 1 99 ? -0.621 -2.225 -6.121 1.00 96.81 99 THR A C 1
ATOM 770 O O . THR A 1 99 ? -0.161 -3.030 -5.316 1.00 96.81 99 THR A O 1
ATOM 773 N N . PHE A 1 100 ? -0.532 -0.905 -5.949 1.00 97.62 100 PHE A N 1
ATOM 774 C CA . PHE A 1 100 ? 0.136 -0.278 -4.815 1.00 97.62 100 PHE A CA 1
ATOM 775 C C . PHE A 1 100 ? -0.596 -0.569 -3.500 1.00 97.62 100 PHE A C 1
ATOM 777 O O . PHE A 1 100 ? 0.049 -0.916 -2.512 1.00 97.62 100 PHE A O 1
ATOM 784 N N . HIS A 1 101 ? -1.933 -0.513 -3.487 1.00 98.12 101 HIS A N 1
ATOM 785 C CA . HIS A 1 101 ? -2.721 -0.828 -2.294 1.00 98.12 101 HIS A CA 1
ATOM 786 C C . HIS A 1 101 ? -2.505 -2.271 -1.821 1.00 98.12 101 HIS A C 1
ATOM 788 O O . HIS A 1 101 ? -2.196 -2.532 -0.653 1.00 98.12 101 HIS A O 1
ATOM 794 N N . ARG A 1 102 ? -2.597 -3.232 -2.744 1.00 97.50 102 ARG A N 1
ATOM 795 C CA . ARG A 1 102 ? -2.385 -4.647 -2.418 1.00 97.50 102 ARG A CA 1
ATOM 796 C C . ARG A 1 102 ? -0.921 -4.959 -2.123 1.00 97.50 102 ARG A C 1
ATOM 798 O O . ARG A 1 102 ? -0.648 -5.814 -1.281 1.00 97.50 102 ARG A O 1
ATOM 805 N N . PHE A 1 103 ? 0.014 -4.264 -2.764 1.00 97.69 103 PHE A N 1
ATOM 806 C CA . PHE A 1 103 ? 1.431 -4.310 -2.420 1.00 97.69 103 PHE A CA 1
ATOM 807 C C . PHE A 1 103 ? 1.657 -3.868 -0.969 1.00 97.69 103 PHE A C 1
ATOM 809 O O . PHE A 1 103 ? 2.261 -4.618 -0.209 1.00 97.69 103 PHE A O 1
ATOM 816 N N . ALA A 1 104 ? 1.119 -2.716 -0.554 1.00 98.25 104 ALA A N 1
ATOM 817 C CA . ALA A 1 104 ? 1.263 -2.211 0.810 1.00 98.25 104 ALA A CA 1
ATOM 818 C C . ALA A 1 104 ? 0.700 -3.195 1.848 1.00 98.25 104 ALA A C 1
ATOM 820 O O . ALA A 1 104 ? 1.291 -3.388 2.910 1.00 98.25 104 ALA A O 1
ATOM 821 N N . ALA A 1 105 ? -0.410 -3.868 1.536 1.00 98.00 105 ALA A N 1
ATOM 822 C CA . ALA A 1 105 ? -0.921 -4.954 2.367 1.00 98.00 105 ALA A CA 1
ATOM 823 C C . ALA A 1 105 ? 0.033 -6.160 2.395 1.00 98.00 105 ALA A C 1
ATOM 825 O O . ALA A 1 105 ? 0.371 -6.651 3.466 1.00 98.00 105 ALA A O 1
ATOM 826 N N . SER A 1 106 ? 0.514 -6.614 1.236 1.00 97.19 106 SER A N 1
ATOM 827 C CA . SER A 1 106 ? 1.426 -7.765 1.131 1.00 97.19 106 SER A CA 1
ATOM 828 C C . SER A 1 106 ? 2.725 -7.527 1.896 1.00 97.19 106 SER A C 1
ATOM 830 O O . SER A 1 106 ? 3.168 -8.398 2.637 1.00 97.19 106 SER A O 1
ATOM 832 N N . LEU A 1 107 ? 3.303 -6.329 1.766 1.00 97.25 107 LEU A N 1
ATOM 833 C CA . LEU A 1 107 ? 4.546 -5.926 2.422 1.00 97.25 107 LEU A CA 1
ATOM 834 C C . LEU A 1 107 ? 4.417 -5.932 3.949 1.00 97.25 107 LEU A C 1
ATOM 836 O O . LEU A 1 107 ? 5.361 -6.271 4.655 1.00 97.25 107 LEU A O 1
ATOM 840 N N . ARG A 1 108 ? 3.240 -5.581 4.478 1.00 97.50 108 ARG A N 1
ATOM 841 C CA . ARG A 1 108 ? 3.010 -5.564 5.924 1.00 97.50 108 ARG A CA 1
ATOM 842 C C . ARG A 1 108 ? 3.098 -6.948 6.555 1.00 97.50 108 ARG A C 1
ATOM 844 O O . ARG A 1 108 ? 3.523 -7.063 7.703 1.00 97.50 108 ARG A O 1
ATOM 851 N N . PHE A 1 109 ? 2.636 -7.973 5.846 1.00 95.69 109 PHE A N 1
ATOM 852 C CA . PHE A 1 109 ? 2.511 -9.326 6.389 1.00 95.69 109 PHE A CA 1
ATOM 853 C C . PHE A 1 109 ? 3.566 -10.295 5.860 1.00 95.69 109 PHE A C 1
ATOM 855 O O . PHE A 1 109 ? 3.825 -11.296 6.523 1.00 95.69 109 PHE A O 1
ATOM 862 N N . MET A 1 110 ? 4.152 -10.010 4.692 1.00 94.38 110 MET A N 1
ATOM 863 C CA . MET A 1 110 ? 5.179 -10.817 4.023 1.00 94.38 110 MET A CA 1
ATOM 864 C C . MET A 1 110 ? 4.851 -12.315 3.985 1.00 94.38 110 MET A C 1
ATOM 866 O O . MET A 1 110 ? 5.721 -13.162 4.183 1.00 94.38 110 MET A O 1
ATOM 870 N N . LYS A 1 111 ? 3.579 -12.665 3.751 1.00 93.88 111 LYS A N 1
ATOM 871 C CA . LYS A 1 111 ? 3.179 -14.074 3.702 1.00 93.88 111 LYS A CA 1
ATOM 872 C C . LYS A 1 111 ? 3.842 -14.767 2.503 1.00 93.88 111 LYS A C 1
ATOM 874 O O . LYS A 1 111 ? 3.834 -14.182 1.415 1.00 93.88 111 LYS A O 1
ATOM 879 N N . PRO A 1 112 ? 4.391 -15.983 2.676 1.00 91.81 112 PRO A N 1
ATOM 880 C CA . PRO A 1 112 ? 4.885 -16.787 1.568 1.00 91.81 112 PRO A CA 1
ATOM 881 C C . PRO A 1 112 ? 3.721 -17.414 0.788 1.00 91.81 112 PRO A C 1
ATOM 883 O O . PRO A 1 112 ? 2.712 -17.802 1.378 1.00 91.81 112 PRO A O 1
ATOM 886 N N . CYS A 1 113 ? 3.842 -17.546 -0.533 1.00 84.06 113 CYS A N 1
ATOM 887 C CA . CYS A 1 113 ? 2.835 -18.227 -1.353 1.00 84.06 113 CYS A CA 1
ATOM 888 C C . CYS A 1 113 ? 3.367 -18.666 -2.723 1.00 84.06 113 CYS A C 1
ATOM 890 O O . CYS A 1 113 ? 4.438 -18.260 -3.156 1.00 84.06 113 CYS A O 1
ATOM 892 N N . ALA A 1 114 ? 2.584 -19.454 -3.462 1.00 80.00 114 ALA A N 1
ATOM 893 C CA . ALA A 1 114 ? 2.858 -19.665 -4.881 1.00 80.00 114 ALA A CA 1
ATOM 894 C C . ALA A 1 114 ? 2.649 -18.364 -5.681 1.00 80.00 114 ALA A C 1
ATOM 896 O O . ALA A 1 114 ? 1.751 -17.572 -5.367 1.00 80.00 114 ALA A O 1
ATOM 897 N N . THR A 1 115 ? 3.414 -18.181 -6.764 1.00 76.12 115 THR A N 1
ATOM 898 C CA . THR A 1 115 ? 3.210 -17.079 -7.721 1.00 76.12 115 THR A CA 1
ATOM 899 C C . THR A 1 115 ? 1.756 -17.032 -8.196 1.00 76.12 115 THR A C 1
ATOM 901 O O . THR A 1 115 ? 1.059 -18.046 -8.183 1.00 76.12 115 THR A O 1
ATOM 904 N N . SER A 1 116 ? 1.274 -15.851 -8.594 1.00 72.88 116 SER A N 1
ATOM 905 C CA . SER A 1 116 ? -0.134 -15.530 -8.905 1.00 72.88 116 SER A CA 1
ATOM 906 C C . SER A 1 116 ? -1.122 -15.482 -7.729 1.00 72.88 116 SER A C 1
ATOM 908 O O . SER A 1 116 ? -2.202 -14.910 -7.885 1.00 72.88 116 SER A O 1
ATOM 910 N N . THR A 1 117 ? -0.756 -15.968 -6.538 1.00 79.25 117 THR A N 1
ATOM 911 C CA . THR A 1 117 ? -1.594 -15.795 -5.341 1.00 79.25 117 THR A CA 1
ATOM 912 C C . THR A 1 117 ? -1.599 -14.312 -4.928 1.00 79.25 117 THR A C 1
ATOM 914 O O . THR A 1 117 ? -0.542 -13.664 -4.955 1.00 79.25 117 THR A O 1
ATOM 917 N N . PRO A 1 118 ? -2.763 -13.718 -4.600 1.00 83.56 118 PRO A N 1
ATOM 918 C CA . PRO A 1 118 ? -2.822 -12.340 -4.134 1.00 83.56 118 PRO A CA 1
ATOM 919 C C . PRO A 1 118 ? -2.305 -12.218 -2.693 1.00 83.56 118 PRO A C 1
ATOM 921 O O . PRO A 1 118 ? -2.428 -13.141 -1.897 1.00 83.56 118 PRO A O 1
ATOM 924 N N . LEU A 1 119 ? -1.823 -11.021 -2.350 1.00 91.31 119 LEU A N 1
ATOM 925 C CA . LEU A 1 119 ? -1.479 -10.598 -0.981 1.00 91.31 119 LEU A CA 1
ATOM 926 C C . LEU A 1 119 ? -0.274 -11.301 -0.328 1.00 91.31 119 LEU A C 1
ATOM 928 O O . LEU A 1 119 ? -0.240 -11.485 0.888 1.00 91.31 119 LEU A O 1
ATOM 932 N N . CYS A 1 120 ? 0.714 -11.697 -1.125 1.00 91.31 120 CYS A N 1
ATOM 933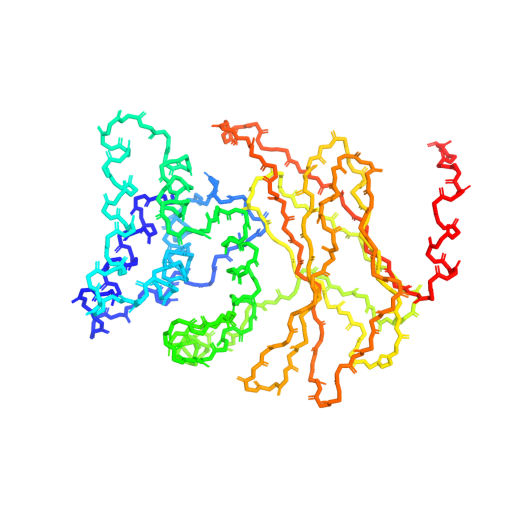 C CA . CYS A 1 120 ? 1.858 -12.479 -0.668 1.00 91.31 120 CYS A CA 1
ATOM 934 C C . CYS A 1 120 ? 3.034 -12.389 -1.657 1.00 91.31 120 CYS A C 1
ATOM 936 O O . CYS A 1 120 ? 2.872 -11.890 -2.775 1.00 91.31 120 CYS A O 1
ATOM 938 N N . PHE A 1 121 ? 4.199 -12.882 -1.236 1.00 91.25 121 PHE A N 1
ATOM 939 C CA . PHE A 1 121 ? 5.433 -12.961 -2.027 1.00 91.25 121 PHE A CA 1
ATOM 940 C C . PHE A 1 121 ? 5.926 -14.401 -2.083 1.00 91.25 121 PHE A C 1
ATOM 942 O O . PHE A 1 121 ? 5.730 -15.145 -1.121 1.00 91.25 121 PHE A O 1
ATOM 949 N N . SER A 1 122 ? 6.584 -14.813 -3.168 1.00 89.44 122 SER A N 1
ATOM 950 C CA . SER A 1 122 ? 7.032 -16.206 -3.271 1.00 89.44 122 SER A CA 1
ATOM 951 C C . SER A 1 122 ? 8.085 -16.592 -2.229 1.00 89.44 122 SER A C 1
ATOM 953 O O . SER A 1 122 ? 8.121 -17.736 -1.789 1.00 89.44 122 SER A O 1
ATOM 955 N N . ASP A 1 123 ? 8.903 -15.632 -1.808 1.00 87.88 123 ASP A N 1
ATOM 956 C CA . ASP A 1 123 ? 9.994 -15.767 -0.838 1.00 87.88 123 ASP A CA 1
ATOM 957 C C . ASP A 1 123 ? 9.735 -14.975 0.457 1.00 87.88 123 ASP A C 1
ATOM 959 O O . ASP A 1 123 ? 10.659 -14.682 1.214 1.00 87.88 123 ASP A O 1
ATOM 963 N N . GLY A 1 124 ? 8.476 -14.619 0.743 1.00 90.94 124 GLY A N 1
ATOM 964 C CA . GLY A 1 124 ? 8.149 -13.752 1.881 1.00 90.94 124 GLY A CA 1
ATOM 965 C C . GLY A 1 124 ? 8.703 -14.253 3.222 1.00 90.94 124 GLY A C 1
ATOM 966 O O . GLY A 1 124 ? 9.147 -13.453 4.045 1.00 90.94 124 GLY A O 1
ATOM 967 N N . GLY A 1 125 ? 8.769 -15.576 3.416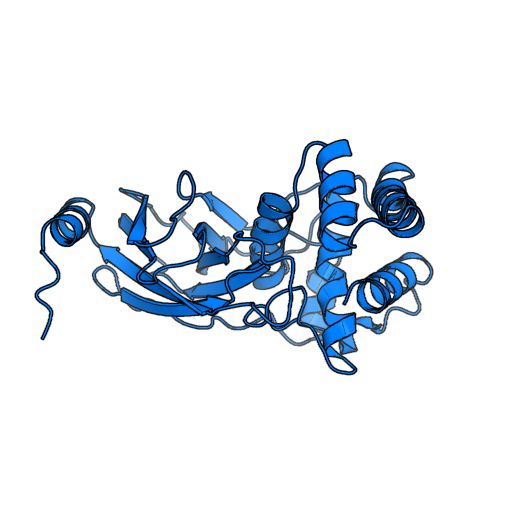 1.00 90.88 125 GLY A N 1
ATOM 968 C CA . GLY A 1 125 ? 9.378 -16.188 4.601 1.00 90.88 125 GLY A CA 1
ATOM 969 C C . GLY A 1 125 ? 10.895 -15.973 4.704 1.00 90.88 125 GLY A C 1
ATOM 970 O O . GLY A 1 125 ? 11.402 -15.717 5.800 1.00 90.88 125 GLY A O 1
ATOM 971 N N . ASP A 1 126 ? 11.611 -16.009 3.579 1.00 89.12 126 ASP A N 1
ATOM 972 C CA . ASP A 1 126 ? 13.061 -15.783 3.524 1.00 89.12 126 ASP A CA 1
ATOM 973 C C . ASP A 1 126 ? 13.386 -14.313 3.808 1.00 89.12 126 ASP A C 1
ATOM 975 O O . ASP A 1 126 ? 14.299 -14.015 4.584 1.00 89.12 126 ASP A O 1
ATOM 979 N N . ILE A 1 127 ? 12.572 -13.393 3.277 1.00 90.69 127 ILE A N 1
ATOM 980 C CA . ILE A 1 127 ? 12.655 -11.959 3.585 1.00 90.69 127 ILE A CA 1
ATOM 981 C C . ILE A 1 127 ? 12.460 -11.712 5.086 1.00 90.69 127 ILE A C 1
ATOM 983 O O . ILE A 1 127 ? 13.286 -11.046 5.715 1.00 90.69 127 ILE A O 1
ATOM 987 N N . VAL A 1 128 ? 11.400 -12.269 5.687 1.00 93.50 128 VAL A N 1
ATOM 988 C CA . VAL A 1 128 ? 11.122 -12.103 7.126 1.00 93.50 128 VAL A CA 1
ATOM 989 C C . VAL A 1 128 ? 12.267 -12.646 7.973 1.00 93.50 128 VAL A C 1
ATOM 991 O O . VAL A 1 128 ? 12.675 -11.994 8.936 1.00 93.50 128 VAL A O 1
ATOM 994 N N . THR A 1 129 ? 12.812 -13.803 7.599 1.00 92.44 129 THR A N 1
ATOM 995 C CA . THR A 1 129 ? 13.943 -14.433 8.293 1.00 92.44 129 THR A CA 1
ATOM 996 C C . THR A 1 129 ? 15.189 -13.556 8.211 1.00 92.44 129 THR A C 1
ATOM 998 O O . THR A 1 129 ? 15.805 -13.263 9.234 1.00 92.44 129 THR A O 1
ATOM 1001 N N . SER A 1 130 ? 15.518 -13.069 7.015 1.00 91.06 130 SER A N 1
ATOM 1002 C CA . SER A 1 130 ? 16.710 -12.253 6.763 1.00 91.06 130 SER A CA 1
ATOM 1003 C C . SER A 1 130 ? 16.640 -10.885 7.446 1.00 91.06 130 SER A C 1
ATOM 1005 O O . SER A 1 130 ? 17.655 -10.364 7.903 1.00 91.06 130 SER A O 1
ATOM 1007 N N . ARG A 1 131 ? 15.439 -10.302 7.558 1.00 91.62 131 ARG A N 1
ATOM 1008 C CA . ARG A 1 131 ? 15.212 -9.004 8.216 1.00 91.62 131 ARG A CA 1
ATOM 1009 C C . ARG A 1 131 ? 14.910 -9.102 9.709 1.00 91.62 131 ARG A C 1
ATOM 1011 O O . ARG A 1 131 ? 14.896 -8.073 10.382 1.00 91.62 131 ARG A O 1
ATOM 1018 N N . GLY A 1 132 ? 14.659 -10.302 10.226 1.00 93.38 132 GLY A N 1
ATOM 1019 C CA . GLY A 1 132 ? 14.287 -10.530 11.622 1.00 93.38 132 GLY A CA 1
ATOM 1020 C C . GLY A 1 132 ? 12.860 -10.093 11.978 1.00 93.38 132 GLY A C 1
ATOM 1021 O O . GLY A 1 132 ? 12.565 -9.899 13.156 1.00 93.38 132 GLY A O 1
ATOM 1022 N N . GLY A 1 133 ? 11.975 -9.916 10.993 1.00 94.12 133 GLY A N 1
ATOM 1023 C CA . GLY A 1 133 ? 10.588 -9.517 11.226 1.00 94.12 133 GLY A CA 1
ATOM 1024 C C . GLY A 1 133 ? 9.918 -8.824 10.043 1.00 94.12 133 GLY A C 1
ATOM 1025 O O . GLY A 1 133 ? 10.486 -8.701 8.958 1.00 94.12 133 GLY A O 1
ATOM 1026 N N . VAL A 1 134 ? 8.690 -8.364 10.279 1.00 95.12 134 VAL A N 1
ATOM 1027 C CA . VAL A 1 134 ? 7.867 -7.585 9.339 1.00 95.12 134 VAL A CA 1
ATOM 1028 C C . VAL A 1 134 ? 7.854 -6.098 9.720 1.00 95.12 134 VAL A C 1
ATOM 1030 O O . VAL A 1 134 ? 8.157 -5.771 10.872 1.00 95.12 134 VAL A O 1
ATOM 1033 N N . PRO A 1 135 ? 7.473 -5.187 8.803 1.00 95.31 135 PRO A N 1
ATOM 1034 C CA . PRO A 1 135 ? 7.312 -3.772 9.127 1.00 95.31 135 PRO A CA 1
ATOM 1035 C C . PRO A 1 135 ? 6.341 -3.519 10.293 1.00 95.31 135 PRO A C 1
ATOM 1037 O O . PRO A 1 135 ? 5.337 -4.218 10.460 1.00 95.31 135 PRO A O 1
ATOM 1040 N N . SER A 1 136 ? 6.624 -2.486 11.090 1.00 95.31 136 SER A N 1
ATOM 1041 C CA . SER A 1 136 ? 5.762 -2.042 12.188 1.00 95.31 136 SER A CA 1
ATOM 1042 C C . SER A 1 136 ? 4.572 -1.214 11.692 1.00 95.31 136 SER A C 1
ATOM 1044 O O . SER A 1 136 ? 4.604 -0.614 10.621 1.00 95.31 136 SER A O 1
ATOM 1046 N N . ASN A 1 137 ? 3.515 -1.152 12.504 1.00 97.81 137 ASN A N 1
ATOM 1047 C CA . ASN A 1 137 ? 2.408 -0.222 12.279 1.00 97.81 137 ASN A CA 1
ATOM 1048 C C . ASN A 1 137 ? 2.818 1.208 12.654 1.00 97.81 137 ASN A C 1
ATOM 1050 O O . ASN A 1 137 ? 3.535 1.406 13.635 1.00 97.81 137 ASN A O 1
ATOM 1054 N N . GLN A 1 138 ? 2.273 2.201 11.953 1.00 97.50 138 GLN A N 1
ATOM 1055 C CA . GLN A 1 138 ? 2.404 3.617 12.316 1.00 97.50 138 GLN A CA 1
ATOM 1056 C C . GLN A 1 138 ? 1.475 4.007 13.475 1.00 97.50 138 GLN A C 1
ATOM 1058 O O . GLN A 1 138 ? 1.706 5.006 14.158 1.00 97.50 138 GLN A 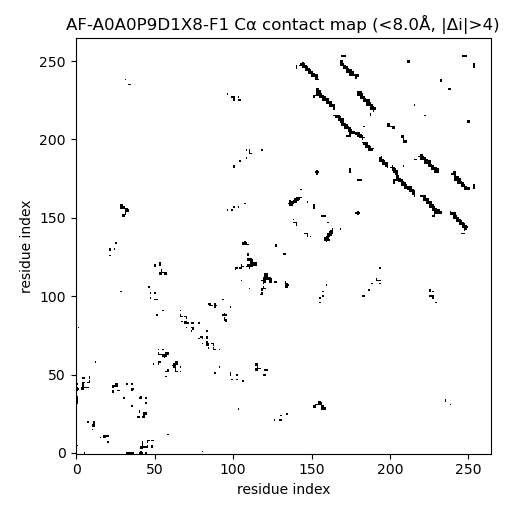O 1
ATOM 1063 N N . GLY A 1 139 ? 0.422 3.222 13.715 1.00 97.62 139 GLY A N 1
ATOM 1064 C CA . GLY A 1 139 ? -0.549 3.491 14.767 1.00 97.62 139 GLY A CA 1
ATOM 1065 C C . GLY A 1 139 ? -1.402 2.292 15.144 1.00 97.62 139 GLY A C 1
ATOM 1066 O O . GLY A 1 139 ? -1.274 1.204 14.578 1.00 97.62 139 GLY A O 1
ATOM 1067 N N . ALA A 1 140 ? -2.301 2.500 16.102 1.00 98.38 140 ALA A N 1
ATOM 1068 C CA . ALA A 1 140 ? -3.313 1.523 16.472 1.00 98.38 140 ALA A CA 1
ATOM 1069 C C . ALA A 1 140 ? -4.545 2.192 17.088 1.00 98.38 140 ALA A C 1
ATOM 1071 O O . ALA A 1 140 ? -4.435 3.202 17.783 1.00 98.38 140 ALA A O 1
ATOM 1072 N N . VAL A 1 141 ? -5.701 1.568 16.885 1.00 98.31 141 VAL A N 1
ATOM 1073 C CA . VAL A 1 141 ? -6.926 1.791 17.648 1.00 98.31 141 VAL A CA 1
ATOM 1074 C C . VAL A 1 141 ? -7.034 0.670 18.681 1.00 98.31 141 VAL A C 1
ATOM 1076 O O . VAL A 1 141 ? -7.268 -0.484 18.333 1.00 98.31 141 VAL A O 1
ATOM 1079 N N . ALA A 1 142 ? -6.810 0.998 19.956 1.00 94.50 142 ALA A N 1
ATOM 1080 C CA . ALA A 1 142 ? -6.627 -0.003 21.013 1.00 94.50 142 ALA A CA 1
ATOM 1081 C C . ALA A 1 142 ? -7.901 -0.794 21.364 1.00 94.50 142 ALA A C 1
ATOM 1083 O O . ALA A 1 142 ? -7.815 -1.935 21.814 1.00 94.50 142 ALA A O 1
ATOM 1084 N N . SER A 1 143 ? -9.079 -0.196 21.183 1.00 95.19 143 SER A N 1
ATOM 1085 C CA . SER A 1 143 ? -10.369 -0.791 21.539 1.00 95.19 143 SER A CA 1
ATOM 1086 C C . SER A 1 143 ? -11.476 -0.297 20.613 1.00 95.19 143 SER A C 1
ATOM 1088 O O . SER A 1 143 ? -11.394 0.814 20.090 1.00 95.19 143 SER A O 1
ATOM 1090 N N . ILE A 1 144 ? -12.532 -1.102 20.460 1.00 96.38 144 ILE A N 1
ATOM 1091 C CA . ILE A 1 144 ? -13.767 -0.694 19.773 1.00 96.38 144 ILE A CA 1
ATOM 1092 C C . ILE A 1 144 ? -14.312 0.573 20.454 1.00 96.38 144 ILE A C 1
ATOM 1094 O O . ILE A 1 144 ? -14.312 0.653 21.684 1.00 96.38 144 ILE A O 1
ATOM 1098 N N . GLY A 1 145 ? -14.731 1.564 19.666 1.00 95.12 145 GLY A N 1
ATOM 1099 C CA . GLY A 1 145 ? -15.116 2.898 20.150 1.00 95.12 145 GLY A CA 1
ATOM 1100 C C . GLY A 1 145 ? -13.958 3.904 20.170 1.00 95.12 145 GLY A C 1
ATOM 1101 O O . GLY A 1 145 ? -14.167 5.086 20.433 1.00 95.12 145 GLY A O 1
ATOM 1102 N N . GLY A 1 146 ? -12.724 3.450 19.922 1.00 95.88 146 GLY A N 1
ATOM 1103 C CA . GLY A 1 146 ? -11.541 4.300 19.837 1.00 95.88 146 GLY A CA 1
ATOM 1104 C C . GLY A 1 146 ? -11.285 4.837 18.429 1.00 95.88 146 GLY A C 1
ATOM 1105 O O . GLY A 1 146 ? -11.944 4.453 17.459 1.00 95.88 146 GLY A O 1
ATOM 1106 N N . GLY A 1 147 ? -10.255 5.675 18.311 1.00 97.19 147 GLY A N 1
ATOM 1107 C CA . GLY A 1 147 ? -9.789 6.197 17.033 1.00 97.19 147 GLY A CA 1
ATOM 1108 C C . GLY A 1 147 ? -8.288 6.475 17.002 1.00 97.19 147 GLY A C 1
ATOM 1109 O O . GLY A 1 147 ? -7.596 6.366 18.014 1.00 97.19 147 GLY A O 1
ATOM 1110 N N . TYR A 1 148 ? -7.795 6.814 15.816 1.00 98.44 148 TYR A N 1
ATOM 1111 C CA . TYR A 1 148 ? -6.404 7.159 15.540 1.00 98.44 148 TYR A CA 1
ATOM 1112 C C . TYR A 1 148 ? -6.355 8.277 14.499 1.00 98.44 148 TYR A C 1
ATOM 1114 O O . TYR A 1 148 ? -7.095 8.242 13.520 1.00 98.44 148 TYR A O 1
ATOM 1122 N N . THR A 1 149 ? -5.464 9.247 14.681 1.00 98.12 149 THR A N 1
ATOM 1123 C CA . THR A 1 149 ? -5.214 10.295 13.686 1.00 98.12 149 THR A CA 1
ATOM 1124 C C . THR A 1 149 ? -3.847 10.070 13.077 1.00 98.12 149 THR A C 1
ATOM 1126 O O . THR A 1 149 ? -2.865 9.893 13.797 1.00 98.12 149 THR A O 1
ATOM 1129 N N . GLY A 1 150 ? -3.786 10.117 11.753 1.00 97.56 150 GLY A N 1
ATOM 1130 C CA . GLY A 1 150 ? -2.543 9.996 11.016 1.00 97.56 150 GLY A CA 1
ATOM 1131 C C . GLY A 1 150 ? -2.484 10.969 9.854 1.00 97.56 150 GLY A C 1
ATOM 1132 O O . GLY A 1 150 ? -3.390 11.770 9.613 1.00 97.56 150 GLY A O 1
ATOM 1133 N N . ALA A 1 151 ? -1.384 10.893 9.120 1.00 96.56 151 ALA A N 1
ATOM 1134 C CA . ALA A 1 151 ? -1.213 11.632 7.888 1.00 96.56 151 ALA A CA 1
ATOM 1135 C C . ALA A 1 151 ? -0.344 10.823 6.921 1.00 96.56 151 ALA A C 1
ATOM 1137 O O . ALA A 1 151 ? 0.497 10.036 7.358 1.00 96.56 151 ALA A O 1
ATOM 1138 N N . LEU A 1 152 ? -0.570 10.980 5.620 1.00 94.31 152 LEU A N 1
ATOM 1139 C CA . LEU A 1 152 ? 0.257 10.376 4.579 1.00 94.31 152 LEU A CA 1
ATOM 1140 C C . LEU A 1 152 ? 0.399 11.326 3.387 1.00 94.31 152 LEU A C 1
ATOM 1142 O O . LEU A 1 152 ? -0.545 12.062 3.086 1.00 94.31 152 LEU A O 1
ATOM 1146 N N . PRO A 1 153 ? 1.550 11.323 2.697 1.00 95.06 153 PRO A N 1
ATOM 1147 C CA . PRO A 1 153 ? 1.700 12.015 1.427 1.00 95.06 153 PRO A CA 1
ATOM 1148 C C . PRO A 1 153 ? 0.582 11.666 0.446 1.00 95.06 153 PRO A C 1
ATOM 1150 O O . PRO A 1 153 ? 0.126 10.525 0.380 1.00 95.06 153 PRO A O 1
ATOM 1153 N N . ASN A 1 154 ? 0.167 12.641 -0.352 1.00 90.81 154 ASN A N 1
ATOM 1154 C CA . ASN A 1 154 ? -0.935 12.517 -1.294 1.00 90.81 154 ASN A CA 1
ATOM 1155 C C . ASN A 1 154 ? -0.543 11.894 -2.633 1.00 90.81 154 ASN A C 1
ATOM 1157 O O . ASN A 1 154 ? -1.131 12.228 -3.655 1.00 90.81 154 ASN A O 1
ATOM 1161 N N . THR A 1 155 ? 0.495 11.055 -2.649 1.00 92.88 155 THR A N 1
ATOM 1162 C CA . THR A 1 155 ? 0.951 10.342 -3.846 1.00 92.88 155 THR A CA 1
ATOM 1163 C C . THR A 1 155 ? 1.619 9.034 -3.474 1.00 92.88 155 THR A C 1
ATOM 1165 O O . THR A 1 155 ? 2.752 9.043 -3.001 1.00 92.88 155 THR A O 1
ATOM 1168 N N . TYR A 1 156 ? 0.919 7.918 -3.699 1.00 95.00 156 TYR A N 1
ATOM 1169 C CA . TYR A 1 156 ? 1.402 6.545 -3.512 1.00 95.00 156 TYR A CA 1
ATOM 1170 C C . TYR A 1 156 ? 2.261 6.383 -2.252 1.00 95.00 156 TYR A C 1
ATOM 1172 O O . TYR A 1 156 ? 3.448 6.057 -2.308 1.00 95.00 156 TYR A O 1
ATOM 1180 N N . ALA A 1 157 ? 1.638 6.671 -1.115 1.00 96.38 157 ALA A N 1
ATOM 1181 C CA . ALA A 1 157 ? 2.154 6.421 0.225 1.00 96.38 157 ALA A CA 1
ATOM 1182 C C . ALA A 1 157 ? 1.150 5.554 0.990 1.00 96.38 157 ALA A C 1
ATOM 1184 O O . ALA A 1 157 ? -0.027 5.488 0.613 1.00 96.38 157 ALA A O 1
ATOM 1185 N N . ALA A 1 158 ? 1.606 4.898 2.053 1.00 98.19 158 ALA A N 1
ATOM 1186 C CA . ALA A 1 158 ? 0.792 4.007 2.859 1.00 98.19 158 ALA A CA 1
ATOM 1187 C C . ALA A 1 158 ? 1.046 4.162 4.360 1.00 98.19 158 ALA A C 1
ATOM 1189 O O . ALA A 1 158 ? 2.154 4.455 4.797 1.00 98.19 158 ALA A O 1
ATOM 1190 N N . ASN A 1 159 ? 0.006 3.880 5.138 1.00 98.25 159 ASN A N 1
ATOM 1191 C CA . ASN A 1 159 ? 0.080 3.660 6.574 1.00 98.25 159 ASN A CA 1
ATOM 1192 C C . ASN A 1 159 ? -0.622 2.350 6.940 1.00 98.25 159 ASN A C 1
ATOM 1194 O O . ASN A 1 159 ? -1.595 1.935 6.305 1.00 98.25 159 ASN A O 1
ATOM 1198 N N . TRP A 1 160 ? -0.161 1.755 8.031 1.00 98.75 160 TRP A N 1
ATOM 1199 C CA . TRP A 1 160 ? -0.753 0.601 8.683 1.00 98.75 160 TRP A CA 1
ATOM 1200 C C . TRP A 1 160 ? -1.184 0.982 10.091 1.00 98.75 160 TRP A C 1
ATOM 1202 O O . TRP A 1 160 ? -0.368 1.384 10.927 1.00 98.75 160 TRP A O 1
ATOM 1212 N N . VAL A 1 161 ? -2.475 0.828 10.365 1.00 98.75 161 VAL A N 1
ATOM 1213 C CA . VAL A 1 161 ? -3.064 1.108 11.675 1.00 98.75 161 VAL A CA 1
ATOM 1214 C C . VAL A 1 161 ? -3.609 -0.194 12.244 1.00 98.75 161 VAL A C 1
ATOM 1216 O O . VAL A 1 161 ? -4.458 -0.833 11.633 1.00 98.75 161 VAL A O 1
ATOM 1219 N N . GLY A 1 162 ? -3.123 -0.616 13.409 1.00 98.69 162 GLY A N 1
ATOM 1220 C CA . GLY A 1 162 ? -3.675 -1.781 14.103 1.00 98.69 162 GLY A CA 1
ATOM 1221 C C . GLY A 1 162 ? -5.130 -1.540 14.506 1.00 98.69 162 GLY A C 1
ATOM 1222 O O . GLY A 1 162 ? -5.466 -0.449 14.962 1.00 98.69 162 GLY A O 1
ATOM 1223 N N . LEU A 1 163 ? -5.982 -2.547 14.354 1.00 98.69 163 LEU A N 1
ATOM 1224 C CA . LEU A 1 163 ? -7.379 -2.511 14.788 1.00 98.69 163 LEU A CA 1
ATOM 1225 C C . LEU A 1 163 ? -7.626 -3.537 15.906 1.00 98.69 163 LEU A C 1
ATOM 1227 O O . LEU A 1 163 ? -6.813 -4.452 16.080 1.00 98.69 163 LEU A O 1
ATOM 1231 N N . PRO A 1 164 ? -8.748 -3.433 16.649 1.00 97.81 164 PRO A N 1
ATOM 1232 C CA . PRO A 1 164 ? -9.144 -4.458 17.607 1.00 97.81 164 PRO A CA 1
ATOM 1233 C C . PRO A 1 164 ? -9.176 -5.851 16.960 1.00 97.81 164 PRO A C 1
ATOM 1235 O O . PRO A 1 164 ? -9.813 -6.061 15.925 1.00 97.81 164 PRO A O 1
ATOM 1238 N N . SER A 1 165 ? -8.484 -6.808 17.578 1.00 96.12 165 SER A N 1
ATOM 1239 C CA . SER A 1 165 ? -8.266 -8.156 17.036 1.00 96.12 165 SER A CA 1
ATOM 1240 C C . SER A 1 165 ? -9.383 -9.154 17.352 1.00 96.12 165 SER A C 1
ATOM 1242 O O . SER A 1 165 ? -9.235 -10.340 17.078 1.00 96.12 165 SER A O 1
ATOM 1244 N N . ALA A 1 166 ? -10.493 -8.706 17.939 1.00 95.94 166 ALA A N 1
ATOM 1245 C CA . ALA A 1 166 ? -11.656 -9.540 18.216 1.00 95.94 166 ALA A CA 1
ATOM 1246 C C . ALA A 1 166 ? -12.948 -8.714 18.210 1.00 95.94 166 ALA A C 1
ATOM 1248 O O . ALA A 1 166 ? -12.930 -7.496 18.402 1.00 95.94 166 ALA A O 1
ATOM 1249 N N . GLY A 1 167 ? -14.077 -9.405 18.047 1.00 95.75 167 GLY A N 1
ATOM 1250 C CA . GLY A 1 167 ? -15.412 -8.813 18.086 1.00 95.75 167 GLY A CA 1
ATOM 1251 C C . GLY A 1 167 ? -15.939 -8.386 16.717 1.00 95.75 167 GLY A C 1
ATOM 1252 O O . GLY A 1 167 ? -15.410 -8.754 15.670 1.00 95.75 167 GLY A O 1
ATOM 1253 N N . THR A 1 168 ? -17.040 -7.637 16.742 1.00 97.44 168 THR A N 1
ATOM 1254 C CA . THR A 1 168 ? -17.678 -7.056 15.555 1.00 97.44 168 THR A CA 1
ATOM 1255 C C . THR A 1 168 ? -17.822 -5.557 15.756 1.00 97.44 168 THR A C 1
ATOM 1257 O O . THR A 1 168 ? -18.290 -5.128 16.810 1.00 97.44 168 THR A O 1
ATOM 1260 N N . TYR A 1 169 ? -17.406 -4.772 14.767 1.00 97.56 169 TYR A N 1
ATOM 1261 C CA . TYR A 1 169 ? -17.411 -3.313 14.831 1.00 97.56 169 TYR A CA 1
ATOM 1262 C C . TYR A 1 169 ? -17.462 -2.694 13.435 1.00 97.56 169 TYR A C 1
ATOM 1264 O O . TYR A 1 169 ? -17.073 -3.307 12.448 1.00 97.56 169 TYR A O 1
ATOM 1272 N N . ALA A 1 170 ? -17.939 -1.463 13.351 1.00 97.25 170 ALA A N 1
ATOM 1273 C CA . ALA A 1 170 ? -17.813 -0.613 12.183 1.00 97.25 170 ALA A CA 1
ATOM 1274 C C . ALA A 1 170 ? -16.438 0.076 12.174 1.00 97.25 170 ALA A C 1
ATOM 1276 O O . ALA A 1 170 ? -15.853 0.323 13.235 1.00 97.25 170 ALA A O 1
ATOM 1277 N N . VAL A 1 171 ? -15.937 0.399 10.982 1.00 97.56 171 VAL A N 1
ATOM 1278 C CA . VAL A 1 171 ? -14.704 1.179 10.788 1.00 97.56 171 VAL A CA 1
ATOM 1279 C C . VAL A 1 171 ? -14.997 2.315 9.828 1.00 97.56 171 VAL A C 1
ATOM 1281 O O . VAL A 1 171 ? -15.557 2.079 8.759 1.00 97.56 171 VAL A O 1
ATOM 1284 N N . GLU A 1 172 ? -14.583 3.521 10.195 1.00 97.19 172 GLU A N 1
ATOM 1285 C CA . GLU A 1 172 ? -14.605 4.697 9.334 1.00 97.19 172 GLU A CA 1
ATOM 1286 C C . GLU A 1 172 ? -13.194 5.258 9.170 1.00 97.19 172 GLU A C 1
ATOM 1288 O O . GLU A 1 172 ? -12.399 5.278 10.114 1.00 97.19 172 GLU A O 1
ATOM 1293 N N . ILE A 1 173 ? -12.910 5.747 7.967 1.00 97.19 173 ILE A N 1
ATOM 1294 C CA . ILE A 1 173 ? -11.762 6.595 7.676 1.00 97.19 173 ILE A CA 1
ATOM 1295 C C . ILE A 1 173 ? -12.276 7.894 7.089 1.00 97.19 173 ILE A C 1
ATOM 1297 O O . ILE A 1 173 ? -12.886 7.882 6.025 1.00 97.19 173 ILE A O 1
ATOM 1301 N N . ALA A 1 174 ? -11.974 9.010 7.737 1.00 97.31 174 ALA A N 1
ATOM 1302 C CA . ALA A 1 174 ? -12.265 10.341 7.235 1.00 97.31 174 ALA A CA 1
ATOM 1303 C C . ALA A 1 174 ? -10.982 10.995 6.716 1.00 97.31 174 ALA A C 1
ATOM 1305 O O . ALA A 1 174 ? -10.005 11.126 7.457 1.00 97.31 174 ALA A O 1
ATOM 1306 N N . ASN A 1 175 ? -10.984 11.443 5.461 1.00 97.06 175 ASN A N 1
ATOM 1307 C CA . ASN A 1 175 ? -9.968 12.353 4.950 1.00 97.06 175 ASN A CA 1
ATOM 1308 C C . ASN A 1 175 ? -10.273 13.760 5.475 1.00 97.06 175 ASN A C 1
ATOM 1310 O O . ASN A 1 175 ? -11.186 14.434 5.003 1.00 97.06 175 ASN A O 1
ATOM 1314 N N . THR A 1 176 ? -9.503 14.210 6.461 1.00 96.81 176 THR A N 1
ATOM 1315 C CA . THR A 1 176 ? -9.718 15.505 7.123 1.00 96.81 176 THR A CA 1
ATOM 1316 C C . THR A 1 176 ? -8.978 16.649 6.436 1.00 96.81 176 THR A C 1
ATOM 1318 O O . THR A 1 176 ? -9.009 17.784 6.911 1.00 96.81 176 THR A O 1
ATOM 1321 N N . SER A 1 177 ? -8.296 16.368 5.325 1.00 93.88 177 SER A N 1
ATOM 1322 C CA . SER A 1 177 ? -7.512 17.350 4.588 1.00 93.88 177 SER A CA 1
ATOM 1323 C C . SER A 1 177 ? -8.229 17.857 3.336 1.00 93.88 177 SER A C 1
ATOM 1325 O O . SER A 1 177 ? -9.145 17.229 2.810 1.00 93.88 177 SER A O 1
ATOM 1327 N N . GLY A 1 178 ? -7.769 19.001 2.822 1.00 90.88 178 GLY A N 1
ATOM 1328 C CA . GLY A 1 178 ? -8.241 19.577 1.557 1.00 90.88 178 GLY A CA 1
ATOM 1329 C C . GLY A 1 178 ? -7.672 18.900 0.302 1.00 90.88 178 GLY A C 1
ATOM 1330 O O . GLY A 1 178 ? -7.805 19.444 -0.790 1.00 90.88 178 GLY A O 1
ATOM 1331 N N . SER A 1 179 ? -6.991 17.762 0.446 1.00 91.12 179 SER A N 1
ATOM 1332 C CA . SER A 1 179 ? -6.383 17.008 -0.654 1.00 91.12 179 SER A CA 1
ATOM 1333 C C . SER A 1 179 ? -6.411 15.508 -0.355 1.00 91.12 179 SER A C 1
ATOM 1335 O O . SER A 1 179 ? -6.878 15.079 0.694 1.00 91.12 179 SER A O 1
ATOM 1337 N N . GLY A 1 180 ? -5.875 14.698 -1.248 1.00 93.50 180 GLY A N 1
ATOM 1338 C CA . GLY A 1 180 ? -5.775 13.256 -1.114 1.00 93.50 180 GLY A CA 1
ATOM 1339 C C . GLY A 1 180 ? -6.983 12.524 -1.665 1.00 93.50 180 GLY A C 1
ATOM 1340 O O . GLY A 1 180 ? -8.095 13.049 -1.728 1.00 93.50 180 GLY A O 1
ATOM 1341 N N . GLU A 1 181 ? -6.729 11.275 -2.016 1.00 95.94 181 GLU A N 1
ATOM 1342 C CA . GLU A 1 181 ? -7.733 10.293 -2.378 1.00 95.94 181 GLU A CA 1
ATOM 1343 C C . GLU A 1 181 ? -7.376 9.006 -1.634 1.00 95.94 181 GLU A C 1
ATOM 1345 O O . GLU A 1 181 ? -6.466 8.273 -2.021 1.00 95.94 181 GLU A O 1
ATOM 1350 N N . LEU A 1 182 ? -8.007 8.797 -0.480 1.00 97.75 182 LEU A N 1
ATOM 1351 C CA . LEU A 1 182 ? -7.681 7.686 0.406 1.00 97.75 182 LEU A CA 1
ATOM 1352 C C . LEU A 1 182 ? -8.397 6.420 -0.049 1.00 97.75 182 LEU A C 1
ATOM 1354 O O . LEU A 1 182 ? -9.603 6.433 -0.267 1.00 97.75 182 LEU A O 1
ATOM 1358 N N . HIS A 1 183 ? -7.663 5.319 -0.114 1.00 98.00 183 HIS A N 1
ATOM 1359 C CA . HIS A 1 183 ? -8.184 3.977 -0.331 1.00 98.00 183 HIS A CA 1
ATOM 1360 C C . HIS A 1 183 ? -7.778 3.108 0.855 1.00 98.00 183 HIS A C 1
ATOM 1362 O O . HIS A 1 183 ? -6.655 3.214 1.358 1.00 98.00 183 HIS A O 1
ATOM 1368 N N . ALA A 1 184 ? -8.694 2.270 1.333 1.00 98.31 184 ALA A N 1
ATOM 1369 C CA . ALA A 1 184 ? -8.442 1.466 2.507 1.00 98.31 184 ALA A CA 1
ATOM 1370 C C . ALA A 1 184 ? -9.046 0.072 2.457 1.00 98.31 184 ALA A C 1
ATOM 1372 O O . ALA A 1 184 ? -10.137 -0.141 1.932 1.00 98.31 184 ALA A O 1
ATOM 1373 N N . SER A 1 185 ? -8.353 -0.850 3.117 1.00 98.69 185 SER A N 1
ATOM 1374 C CA . SER A 1 185 ? -8.826 -2.206 3.360 1.00 98.69 185 SER A CA 1
ATOM 1375 C C . SER A 1 185 ? -8.466 -2.652 4.768 1.00 98.69 185 SER A C 1
ATOM 1377 O O . SER A 1 185 ? -7.380 -2.360 5.271 1.00 98.69 185 SER A O 1
ATOM 1379 N N . ILE A 1 186 ? -9.360 -3.410 5.392 1.00 98.69 186 ILE A N 1
ATOM 1380 C CA . ILE A 1 186 ? -9.069 -4.149 6.617 1.00 98.69 186 ILE A CA 1
ATOM 1381 C C . ILE A 1 186 ? -8.429 -5.475 6.218 1.00 98.69 186 ILE A C 1
ATOM 1383 O O . ILE A 1 186 ? -8.953 -6.183 5.362 1.00 98.69 186 ILE A O 1
ATOM 1387 N N . VAL A 1 187 ? -7.307 -5.822 6.837 1.00 98.50 187 VAL A N 1
ATOM 1388 C CA . VAL A 1 187 ? -6.587 -7.068 6.584 1.00 98.50 187 VAL A CA 1
ATOM 1389 C C . VAL A 1 187 ? -6.429 -7.835 7.892 1.00 98.50 187 VAL A C 1
ATOM 1391 O O . VAL A 1 187 ? -5.782 -7.358 8.826 1.00 98.50 187 VAL A O 1
ATOM 1394 N N . ALA A 1 188 ? -7.033 -9.019 7.957 1.00 98.19 188 ALA A N 1
ATOM 1395 C CA . ALA A 1 188 ? -6.860 -9.974 9.044 1.00 98.19 188 ALA A CA 1
ATOM 1396 C C . ALA A 1 188 ? -5.694 -10.916 8.737 1.00 98.19 188 ALA A C 1
ATOM 1398 O O . ALA A 1 188 ? -5.652 -11.525 7.667 1.00 98.19 188 ALA A O 1
ATOM 1399 N N . ASP A 1 189 ? -4.774 -11.056 9.687 1.00 96.94 189 ASP A N 1
ATOM 1400 C CA . ASP A 1 189 ? -3.726 -12.071 9.657 1.00 96.94 189 ASP A CA 1
ATOM 1401 C C . ASP A 1 189 ? -4.271 -13.387 10.214 1.00 96.94 189 ASP A C 1
ATOM 1403 O O . ASP A 1 189 ? -4.652 -13.445 11.380 1.00 96.94 189 ASP A O 1
ATOM 1407 N N . MET A 1 190 ? -4.286 -14.435 9.393 1.00 95.50 190 MET A N 1
ATOM 1408 C CA . MET A 1 190 ? -4.769 -15.774 9.750 1.00 95.50 190 MET A CA 1
ATOM 1409 C C . MET A 1 190 ? -3.626 -16.738 10.117 1.00 95.50 190 MET A C 1
ATOM 1411 O O . MET A 1 190 ? -3.828 -17.949 10.148 1.00 95.50 190 MET A O 1
ATOM 1415 N N . GLY A 1 191 ? -2.409 -16.231 10.338 1.00 92.00 191 GLY A N 1
ATOM 1416 C CA . GLY A 1 191 ? -1.204 -17.033 10.553 1.00 92.00 191 GLY A CA 1
ATOM 1417 C C . GLY A 1 191 ? -0.463 -17.284 9.241 1.00 92.00 191 GLY A C 1
ATOM 1418 O O . GLY A 1 191 ? 0.518 -16.597 8.953 1.00 92.00 191 GLY A O 1
ATOM 1419 N N . ASP A 1 192 ? -0.959 -18.211 8.421 1.00 89.25 192 ASP A N 1
ATOM 1420 C CA . ASP A 1 192 ? -0.307 -18.605 7.156 1.00 89.25 192 ASP A CA 1
ATOM 1421 C C . ASP A 1 192 ? -0.828 -17.830 5.935 1.00 89.25 192 ASP A C 1
ATOM 1423 O O . ASP A 1 192 ? -0.237 -17.857 4.858 1.00 89.25 192 ASP A O 1
ATOM 1427 N N . SER A 1 193 ? -1.936 -17.108 6.093 1.00 91.31 193 SER A N 1
ATOM 1428 C CA . SER A 1 193 ? -2.557 -16.312 5.036 1.00 91.31 193 SER A CA 1
ATOM 1429 C C . SER A 1 193 ? -3.111 -15.005 5.587 1.00 91.31 193 SER A C 1
ATOM 1431 O O . SER A 1 193 ? -3.116 -14.768 6.794 1.00 91.31 193 SER A O 1
ATOM 1433 N N . VAL A 1 194 ? -3.626 -14.160 4.698 1.00 95.62 194 VAL A N 1
ATOM 1434 C CA . VAL A 1 194 ? -4.373 -12.958 5.074 1.00 95.62 194 VAL A CA 1
ATOM 1435 C C . VAL A 1 194 ? -5.737 -12.938 4.399 1.00 95.62 194 VAL A C 1
ATOM 1437 O O . VAL A 1 194 ? -5.899 -13.450 3.291 1.00 95.62 194 VAL A O 1
ATOM 1440 N N . VAL A 1 195 ? -6.713 -12.322 5.058 1.00 95.81 195 VAL A N 1
ATOM 1441 C CA . VAL A 1 195 ? -8.034 -12.037 4.488 1.00 95.81 195 VAL A CA 1
ATOM 1442 C C . VAL A 1 195 ? -8.198 -10.528 4.420 1.00 95.81 195 VAL A C 1
ATOM 1444 O O . VAL A 1 195 ? -8.053 -9.845 5.429 1.00 95.81 195 VAL A O 1
ATOM 1447 N N . MET A 1 196 ? -8.485 -10.009 3.229 1.00 97.12 196 MET A N 1
ATOM 1448 C CA . MET A 1 196 ? -8.667 -8.580 2.989 1.00 97.12 196 MET A CA 1
ATOM 1449 C C . MET A 1 196 ? -10.136 -8.262 2.720 1.00 97.12 196 MET A C 1
ATOM 1451 O O . MET A 1 196 ? -10.753 -8.858 1.838 1.00 97.12 196 MET A O 1
ATOM 1455 N N . THR A 1 197 ? -10.649 -7.264 3.428 1.00 97.94 197 THR A N 1
ATOM 1456 C CA . THR A 1 197 ? -11.975 -6.680 3.244 1.00 97.94 197 THR A CA 1
ATOM 1457 C C . THR A 1 197 ? -11.808 -5.211 2.872 1.00 97.94 197 THR A C 1
ATOM 1459 O O . THR A 1 197 ? -11.406 -4.398 3.705 1.00 97.94 197 THR A O 1
ATOM 1462 N N . GLY A 1 198 ? -12.090 -4.869 1.615 1.00 96.12 198 GLY A N 1
ATOM 1463 C CA . GLY A 1 198 ? -11.991 -3.493 1.124 1.00 96.12 198 GLY A CA 1
ATOM 1464 C C . GLY A 1 198 ? -13.114 -2.601 1.648 1.00 96.12 198 GLY A C 1
ATOM 1465 O O . GLY A 1 198 ? -14.257 -3.046 1.777 1.00 96.12 198 GLY A O 1
ATOM 1466 N N . LEU A 1 199 ? -12.799 -1.334 1.918 1.00 95.56 199 LEU A N 1
ATOM 1467 C CA . LEU A 1 199 ? -13.810 -0.290 2.060 1.00 95.56 199 LEU A CA 1
ATOM 1468 C C . LEU A 1 199 ? -14.201 0.169 0.649 1.00 95.56 199 LEU A C 1
ATOM 1470 O O . LEU A 1 199 ? -13.346 0.342 -0.216 1.00 95.56 199 LEU A O 1
ATOM 1474 N N . ALA A 1 200 ? -15.499 0.312 0.385 1.00 91.94 200 ALA A N 1
ATOM 1475 C CA . ALA A 1 200 ? -15.981 0.568 -0.968 1.00 91.94 200 ALA A CA 1
ATOM 1476 C C . ALA A 1 200 ? -15.644 1.994 -1.438 1.00 91.94 200 ALA A C 1
ATOM 1478 O O . ALA A 1 200 ? -16.135 2.963 -0.865 1.00 91.94 200 ALA A O 1
ATOM 1479 N N . GLY A 1 201 ? -14.885 2.106 -2.532 1.00 94.12 201 GLY A N 1
ATOM 1480 C CA . GLY A 1 201 ? -14.534 3.382 -3.163 1.00 94.12 201 GLY A CA 1
ATOM 1481 C C . GLY A 1 201 ? -13.311 4.057 -2.539 1.00 94.12 201 GLY A C 1
ATOM 1482 O O . GLY A 1 201 ? -12.488 3.410 -1.892 1.00 94.12 201 GLY A O 1
ATOM 1483 N N . THR A 1 202 ? -13.199 5.369 -2.748 1.00 96.44 202 THR A N 1
ATOM 1484 C CA . THR A 1 202 ? -12.146 6.218 -2.177 1.00 96.44 202 THR A CA 1
ATOM 1485 C C . THR A 1 202 ? -12.718 7.431 -1.446 1.00 96.44 202 THR A C 1
ATOM 1487 O O . THR A 1 202 ? -13.804 7.908 -1.769 1.00 96.44 202 THR A O 1
ATOM 1490 N N . ALA A 1 203 ? -11.994 7.924 -0.437 1.00 96.44 203 ALA A N 1
ATOM 1491 C CA . ALA A 1 203 ? -12.303 9.172 0.257 1.00 96.44 203 ALA A CA 1
ATOM 1492 C C . ALA A 1 203 ? -11.439 10.308 -0.300 1.00 96.44 203 ALA A C 1
ATOM 1494 O O . ALA A 1 203 ? -10.265 10.459 0.061 1.00 96.44 203 ALA A O 1
ATOM 1495 N N . GLY A 1 204 ? -12.039 11.132 -1.159 1.00 95.81 204 GLY A N 1
ATOM 1496 C CA . GLY A 1 204 ? -11.475 12.417 -1.559 1.00 95.81 204 GLY A CA 1
ATOM 1497 C C . GLY A 1 204 ? -11.405 13.414 -0.396 1.00 95.81 204 GLY A C 1
ATOM 1498 O O . GLY A 1 204 ? -11.739 13.101 0.748 1.00 95.81 204 GLY A O 1
ATOM 1499 N N . ALA A 1 205 ? -10.979 14.643 -0.684 1.00 93.94 205 ALA A N 1
ATOM 1500 C CA . ALA A 1 205 ? -10.882 15.712 0.309 1.00 93.94 205 ALA A CA 1
ATOM 1501 C C . ALA A 1 205 ? -12.203 15.920 1.081 1.00 93.94 205 ALA A C 1
ATOM 1503 O O . ALA A 1 205 ? -13.253 16.143 0.476 1.00 93.94 205 ALA A O 1
ATOM 1504 N N . GLY A 1 206 ? -12.147 15.862 2.415 1.00 93.75 206 GLY A N 1
ATOM 1505 C CA . GLY A 1 206 ? -13.311 16.032 3.293 1.00 93.75 206 GLY A CA 1
ATOM 1506 C C . GLY A 1 206 ? -14.328 14.883 3.277 1.00 93.75 206 GLY A C 1
ATOM 1507 O O . GLY A 1 206 ? -15.390 15.020 3.881 1.00 93.75 206 GLY A O 1
ATOM 1508 N N . GLN A 1 207 ? -14.049 13.779 2.579 1.00 95.88 207 GLN A N 1
ATOM 1509 C CA . GLN A 1 207 ? -14.941 12.619 2.490 1.00 95.88 207 GLN A CA 1
ATOM 1510 C C . GLN A 1 207 ? -14.526 11.505 3.455 1.00 95.88 207 GLN A C 1
ATOM 1512 O O . GLN A 1 207 ? -13.401 11.485 3.961 1.00 95.88 207 GLN A O 1
ATOM 1517 N N . SER A 1 208 ? -15.429 10.550 3.675 1.00 95.75 208 SER A N 1
ATOM 1518 C CA . SER A 1 208 ? -15.170 9.353 4.471 1.00 95.75 208 SER A CA 1
ATOM 1519 C C . SER A 1 208 ? -15.486 8.059 3.720 1.00 95.75 208 SER A C 1
ATOM 1521 O O . SER A 1 208 ? -16.271 8.032 2.772 1.00 95.75 208 SER A O 1
ATOM 1523 N N . LEU A 1 209 ? -14.838 6.983 4.161 1.00 95.19 209 LEU A N 1
ATOM 1524 C CA . LEU A 1 209 ? -15.116 5.600 3.796 1.00 95.19 209 LEU A CA 1
ATOM 1525 C C . LEU A 1 209 ? -15.548 4.845 5.044 1.00 95.19 209 LEU A C 1
ATOM 1527 O O . LEU A 1 209 ? -14.869 4.936 6.066 1.00 95.19 209 LEU A O 1
ATOM 1531 N N . THR A 1 210 ? -16.597 4.032 4.935 1.00 94.69 210 THR A N 1
ATOM 1532 C CA . THR A 1 210 ? -17.128 3.288 6.083 1.00 94.69 210 THR A CA 1
ATOM 1533 C C . THR A 1 210 ? -17.440 1.846 5.712 1.00 94.69 210 THR A C 1
ATOM 1535 O O . THR A 1 210 ? -18.029 1.566 4.668 1.00 94.69 210 THR A O 1
ATOM 1538 N N . ILE A 1 211 ? -17.097 0.919 6.607 1.00 94.38 211 ILE A N 1
ATOM 1539 C CA . ILE A 1 211 ? -17.703 -0.411 6.664 1.00 94.38 211 ILE A CA 1
ATOM 1540 C C . ILE A 1 211 ? -18.629 -0.453 7.879 1.00 94.38 211 ILE A C 1
ATOM 1542 O O . ILE A 1 211 ? -18.194 -0.294 9.018 1.00 94.38 211 ILE A O 1
ATOM 1546 N N . GLY A 1 212 ? -19.928 -0.634 7.638 1.00 91.19 212 GLY A N 1
ATOM 1547 C CA . GLY A 1 212 ? -20.937 -0.578 8.703 1.00 91.19 212 GLY A CA 1
ATOM 1548 C C . GLY A 1 212 ? -20.858 -1.745 9.691 1.00 91.19 212 GLY A C 1
ATOM 1549 O O . GLY A 1 212 ? -21.370 -1.653 10.801 1.00 91.19 212 GLY A O 1
ATOM 1550 N N . SER A 1 213 ? -20.220 -2.850 9.305 1.00 94.62 213 SER A N 1
ATOM 1551 C CA . SER A 1 213 ? -19.958 -3.979 10.191 1.00 94.62 213 SER A CA 1
ATOM 1552 C C . SER A 1 213 ? -18.826 -4.837 9.637 1.00 94.62 213 SER A C 1
ATOM 1554 O O . SER A 1 213 ? -18.892 -5.312 8.504 1.00 94.62 213 SER A O 1
ATOM 1556 N N . TYR A 1 214 ? -17.804 -5.047 10.451 1.00 97.31 214 TYR A N 1
ATOM 1557 C CA . TYR A 1 214 ? -16.703 -5.965 10.230 1.00 97.31 214 TYR A CA 1
ATOM 1558 C C . TYR A 1 214 ? -16.618 -6.905 11.432 1.00 97.31 214 TYR A C 1
ATOM 1560 O O . TYR A 1 214 ? -16.433 -6.466 12.568 1.00 97.31 214 TYR A O 1
ATOM 1568 N N . THR A 1 215 ? -16.763 -8.201 11.179 1.00 97.88 215 THR A N 1
ATOM 1569 C CA . THR A 1 215 ? -16.532 -9.249 12.175 1.00 97.88 215 THR A CA 1
ATOM 1570 C C . THR A 1 215 ? -15.133 -9.793 11.964 1.00 97.88 215 THR A C 1
ATOM 1572 O O . THR A 1 215 ? -14.812 -10.252 10.867 1.00 97.88 215 THR A O 1
ATOM 1575 N N . VAL A 1 216 ? -14.305 -9.738 13.006 1.00 97.94 216 VAL A N 1
ATOM 1576 C CA . VAL A 1 216 ? -12.959 -10.310 12.939 1.00 97.94 216 VAL A CA 1
ATOM 1577 C C . VAL A 1 216 ? -13.075 -11.817 12.673 1.00 97.94 216 VAL A C 1
ATOM 1579 O O . VAL A 1 216 ? -13.790 -12.485 13.421 1.00 97.94 216 VAL A O 1
ATOM 1582 N N . PRO A 1 217 ? -12.408 -12.360 11.635 1.00 97.69 217 PRO A N 1
ATOM 1583 C CA . PRO A 1 217 ? -12.447 -13.791 11.359 1.00 97.69 217 PRO A CA 1
ATOM 1584 C C . PRO A 1 217 ? -11.932 -14.625 12.536 1.00 97.69 217 PRO A C 1
ATOM 1586 O O . PRO A 1 217 ? -10.925 -14.281 13.160 1.00 97.69 217 PRO A O 1
ATOM 1589 N N . ASP A 1 218 ? -12.587 -15.754 12.802 1.00 96.19 218 ASP A N 1
ATOM 1590 C CA . ASP A 1 218 ? -12.144 -16.698 13.828 1.00 96.19 218 ASP A CA 1
ATOM 1591 C C . ASP A 1 218 ? -10.728 -17.206 13.523 1.00 96.19 218 ASP A C 1
ATOM 1593 O O . ASP A 1 218 ? -10.436 -17.659 12.417 1.00 96.19 218 ASP A O 1
ATOM 1597 N N . GLY A 1 219 ? -9.843 -17.146 14.519 1.00 95.31 219 GLY A N 1
ATOM 1598 C CA . GLY A 1 219 ? -8.440 -17.541 14.370 1.00 95.31 219 GLY A CA 1
ATOM 1599 C C . GLY A 1 219 ? -7.517 -16.444 13.835 1.00 95.31 219 GLY A C 1
ATOM 1600 O O . GLY A 1 219 ? -6.321 -16.695 13.698 1.00 95.31 219 GLY A O 1
ATOM 1601 N N . ALA A 1 220 ? -8.023 -15.231 13.579 1.00 97.19 220 ALA A N 1
ATOM 1602 C CA . ALA A 1 220 ? -7.160 -14.103 13.258 1.00 97.19 220 ALA A CA 1
ATOM 1603 C C . ALA A 1 220 ? -6.220 -13.777 14.435 1.00 97.19 220 ALA A C 1
ATOM 1605 O O . ALA A 1 220 ? -6.657 -13.593 15.572 1.00 97.19 220 ALA A O 1
ATOM 1606 N N . VAL A 1 221 ? -4.921 -13.669 14.157 1.00 95.75 221 VAL A N 1
ATOM 1607 C CA . VAL A 1 221 ? -3.886 -13.321 15.149 1.00 95.75 221 VAL A CA 1
ATOM 1608 C C . VAL A 1 221 ? -3.620 -11.815 15.217 1.00 95.75 221 VAL A C 1
ATOM 1610 O O . VAL A 1 221 ? -2.974 -11.332 16.145 1.00 95.75 221 VAL A O 1
ATOM 1613 N N . GLY A 1 222 ? -4.144 -11.054 14.256 1.00 97.00 222 GLY A N 1
ATOM 1614 C CA . GLY A 1 222 ? -4.068 -9.599 14.219 1.00 97.00 222 GLY A CA 1
ATOM 1615 C C . GLY A 1 222 ? -4.939 -9.012 13.113 1.00 97.00 222 GLY A C 1
ATOM 1616 O O . GLY A 1 222 ? -5.292 -9.697 12.156 1.00 97.00 222 GLY A O 1
ATOM 1617 N N . VAL A 1 223 ? -5.285 -7.731 13.244 1.00 98.44 223 VAL A N 1
ATOM 1618 C CA . VAL A 1 223 ? -6.056 -6.988 12.241 1.00 98.44 223 VAL A CA 1
ATOM 1619 C C . VAL A 1 223 ? -5.389 -5.638 12.008 1.00 98.44 223 VAL A C 1
ATOM 1621 O O . VAL A 1 223 ? -5.054 -4.926 12.957 1.00 98.44 223 VAL A O 1
ATOM 1624 N N . VAL A 1 224 ? -5.183 -5.289 10.743 1.00 98.69 224 VAL A N 1
ATOM 1625 C CA . VAL A 1 224 ? -4.559 -4.032 10.325 1.00 98.69 224 VAL A CA 1
ATOM 1626 C C . VAL A 1 224 ? -5.441 -3.355 9.291 1.00 98.69 224 VAL A C 1
ATOM 1628 O O . VAL A 1 224 ? -5.874 -3.974 8.327 1.00 98.69 224 VAL A O 1
ATOM 1631 N N . LEU A 1 225 ? -5.670 -2.064 9.469 1.00 98.75 225 LEU A N 1
ATOM 1632 C CA . LEU A 1 225 ? -6.182 -1.186 8.437 1.00 98.75 225 LEU A CA 1
ATOM 1633 C C . LEU A 1 225 ? -5.015 -0.716 7.568 1.00 98.75 225 LEU A C 1
ATOM 1635 O O . LEU A 1 225 ? -4.107 -0.034 8.050 1.00 98.75 225 LEU A O 1
ATOM 1639 N N . VAL A 1 226 ? -5.033 -1.102 6.297 1.00 98.75 226 VAL A N 1
ATOM 1640 C CA . VAL A 1 226 ? -4.100 -0.618 5.279 1.00 98.75 226 VAL A CA 1
ATOM 1641 C C . VAL A 1 226 ? -4.731 0.605 4.638 1.00 98.75 226 VAL A C 1
ATOM 1643 O O . VAL A 1 226 ? -5.837 0.512 4.112 1.00 98.75 226 VAL A O 1
ATOM 1646 N N . ILE A 1 227 ? -4.041 1.740 4.686 1.00 98.62 227 ILE A N 1
ATOM 1647 C CA . ILE A 1 227 ? -4.509 3.013 4.131 1.00 98.62 227 ILE A CA 1
ATOM 1648 C C . ILE A 1 227 ? -3.480 3.474 3.116 1.00 98.62 227 ILE A C 1
ATOM 1650 O O . ILE A 1 227 ? -2.312 3.623 3.464 1.00 98.62 227 ILE A O 1
ATOM 1654 N N . THR A 1 228 ? -3.904 3.728 1.885 1.00 98.50 228 THR A N 1
ATOM 1655 C CA . THR A 1 228 ? -3.063 4.323 0.844 1.00 98.50 228 THR A CA 1
ATOM 1656 C C . THR A 1 228 ? -3.671 5.610 0.329 1.00 98.50 228 THR A C 1
ATOM 1658 O O . THR A 1 228 ? -4.884 5.793 0.388 1.00 98.50 228 THR A O 1
ATOM 1661 N N . ASN A 1 229 ? -2.838 6.495 -0.210 1.00 96.75 229 ASN A N 1
ATOM 1662 C CA . ASN A 1 229 ? -3.302 7.675 -0.930 1.00 96.75 229 ASN A CA 1
ATOM 1663 C C . ASN A 1 229 ? -2.957 7.528 -2.408 1.00 96.75 229 ASN A C 1
ATOM 1665 O O . ASN A 1 229 ? -1.779 7.429 -2.757 1.00 96.75 229 ASN A O 1
ATOM 1669 N N . GLN A 1 230 ? -3.987 7.474 -3.244 1.00 93.44 230 GLN A N 1
ATOM 1670 C CA . GLN A 1 230 ? -3.867 7.220 -4.678 1.00 93.44 230 GLN A CA 1
ATOM 1671 C C . GLN A 1 230 ? -3.995 8.485 -5.530 1.00 93.44 230 GLN A C 1
ATOM 1673 O O . GLN A 1 230 ? -3.901 8.407 -6.751 1.00 93.44 230 GLN A O 1
ATOM 1678 N N . GLN A 1 231 ? -4.162 9.663 -4.913 1.00 87.75 231 GLN A N 1
ATOM 1679 C CA . GLN A 1 231 ? -4.021 10.904 -5.667 1.00 87.75 231 GLN A CA 1
ATOM 1680 C C . GLN A 1 231 ? -2.624 10.927 -6.308 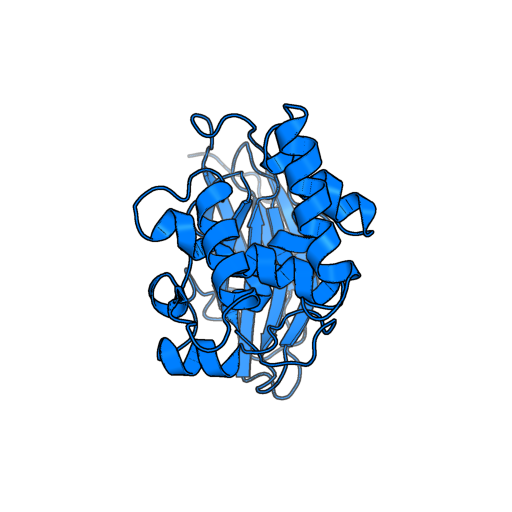1.00 87.75 231 GLN A C 1
ATOM 1682 O O . GLN A 1 231 ? -1.649 10.490 -5.708 1.00 87.75 231 GLN A O 1
ATOM 1687 N N . VAL A 1 232 ? -2.502 11.436 -7.532 1.00 82.19 232 VAL A N 1
ATOM 1688 C CA . VAL A 1 232 ? -1.203 11.544 -8.204 1.00 82.19 232 VAL A CA 1
ATOM 1689 C C . VAL A 1 232 ? -0.815 13.007 -8.352 1.00 82.19 232 VAL A C 1
ATOM 1691 O O . VAL A 1 232 ? -1.486 13.767 -9.049 1.00 82.19 232 VAL A O 1
ATOM 1694 N N . SER A 1 233 ? 0.303 13.398 -7.738 1.00 76.12 233 SER A N 1
ATOM 1695 C CA . SER A 1 233 ? 1.055 14.584 -8.149 1.00 76.12 233 SER A CA 1
ATOM 1696 C C . SER A 1 233 ? 2.147 14.163 -9.127 1.00 76.12 233 SER A C 1
ATOM 1698 O O . SER A 1 233 ? 3.058 13.415 -8.771 1.00 76.12 233 SER A O 1
ATOM 1700 N N . LEU A 1 234 ? 2.078 14.662 -10.364 1.00 69.06 234 LEU A N 1
ATOM 1701 C CA . LEU A 1 234 ? 3.138 14.455 -11.359 1.00 69.06 234 LEU A CA 1
ATOM 1702 C C . LEU A 1 234 ? 4.399 15.279 -11.064 1.00 69.06 234 LEU A C 1
ATOM 1704 O O . LEU A 1 234 ? 5.438 15.032 -11.669 1.00 69.06 234 LEU A O 1
ATOM 1708 N N . ASP A 1 235 ? 4.314 16.237 -10.140 1.00 72.19 235 ASP A N 1
ATOM 1709 C CA . ASP A 1 235 ? 5.457 16.989 -9.645 1.00 72.19 235 ASP A CA 1
ATOM 1710 C C . ASP A 1 235 ? 5.817 16.511 -8.229 1.00 72.19 235 ASP A C 1
ATOM 1712 O O . ASP A 1 235 ? 5.094 16.825 -7.271 1.00 72.19 235 ASP A O 1
ATOM 1716 N N . PRO A 1 236 ? 6.933 15.774 -8.066 1.00 70.50 236 PRO A N 1
ATOM 1717 C CA . PRO A 1 236 ? 7.408 15.355 -6.757 1.00 70.50 236 PRO A CA 1
ATOM 1718 C C . PRO A 1 236 ? 7.636 16.538 -5.813 1.00 70.50 236 PRO A C 1
ATOM 1720 O O . PRO A 1 236 ? 7.402 16.407 -4.616 1.00 70.50 236 PRO A O 1
ATOM 1723 N N . ALA A 1 237 ? 8.022 17.718 -6.306 1.00 77.19 237 ALA A N 1
ATOM 1724 C CA . ALA A 1 237 ? 8.233 18.885 -5.450 1.00 77.19 237 ALA A CA 1
ATOM 1725 C C . ALA A 1 237 ? 6.941 19.348 -4.749 1.00 77.19 237 ALA A C 1
ATOM 1727 O O . ALA A 1 237 ? 7.013 19.910 -3.658 1.00 77.19 237 ALA A O 1
ATOM 1728 N N . ASN A 1 238 ? 5.773 19.040 -5.322 1.00 80.94 238 ASN A N 1
ATOM 1729 C CA . ASN A 1 238 ? 4.457 19.498 -4.870 1.00 80.94 238 ASN A CA 1
ATOM 1730 C C . ASN A 1 238 ? 3.616 18.422 -4.163 1.00 80.94 238 ASN A C 1
ATOM 1732 O O . ASN A 1 238 ? 2.407 18.580 -3.995 1.00 80.94 238 ASN A O 1
ATOM 1736 N N . ILE A 1 239 ? 4.240 17.329 -3.722 1.00 88.69 239 ILE A N 1
ATOM 1737 C CA . ILE A 1 239 ? 3.552 16.314 -2.916 1.00 88.69 239 ILE A CA 1
ATOM 1738 C C . ILE A 1 239 ? 3.229 16.900 -1.542 1.00 88.69 239 ILE A C 1
ATOM 1740 O O . ILE A 1 239 ? 4.131 17.255 -0.778 1.00 88.69 239 ILE A O 1
ATOM 1744 N N . ALA A 1 240 ? 1.933 16.984 -1.252 1.00 89.81 240 ALA A N 1
ATOM 1745 C CA . ALA A 1 240 ? 1.390 17.468 0.007 1.00 89.81 240 ALA A CA 1
ATOM 1746 C C . ALA A 1 240 ? 1.059 16.293 0.931 1.00 89.81 240 ALA A C 1
ATOM 1748 O O . ALA A 1 240 ? 0.972 15.147 0.500 1.00 89.81 240 ALA A O 1
ATOM 1749 N N . THR A 1 241 ? 0.840 16.580 2.208 1.00 93.12 241 THR A N 1
ATOM 1750 C CA . THR A 1 241 ? 0.419 15.575 3.185 1.00 93.12 241 THR A CA 1
ATOM 1751 C C . THR A 1 241 ? -1.083 15.684 3.428 1.00 93.12 241 THR A C 1
ATOM 1753 O O . THR A 1 241 ? -1.582 16.756 3.770 1.00 93.12 241 THR A O 1
ATOM 1756 N N . SER A 1 242 ? -1.793 14.564 3.302 1.00 94.56 242 SER A N 1
ATOM 1757 C CA . SER A 1 242 ? -3.209 14.430 3.643 1.00 94.56 242 SER A CA 1
ATOM 1758 C C . SER A 1 242 ? -3.365 13.838 5.040 1.00 94.56 242 SER A C 1
ATOM 1760 O O . SER A 1 242 ? -2.924 12.716 5.301 1.00 94.56 242 SER A O 1
ATOM 1762 N N . SER A 1 243 ? -3.989 14.586 5.946 1.00 97.25 243 SER A N 1
ATOM 1763 C CA . SER A 1 243 ? -4.407 14.089 7.256 1.00 97.25 243 SER A CA 1
ATOM 1764 C C . SER A 1 243 ? -5.667 13.235 7.151 1.00 97.25 243 SER A C 1
ATOM 1766 O O . SER A 1 243 ? -6.544 13.486 6.322 1.00 97.25 243 SER A O 1
ATOM 1768 N N . TYR A 1 244 ? -5.773 12.243 8.027 1.00 97.94 244 TYR A N 1
ATOM 1769 C CA . TYR A 1 244 ? -6.948 11.393 8.140 1.00 97.94 244 TYR A CA 1
ATOM 1770 C C . TYR A 1 244 ? -7.226 11.020 9.592 1.00 97.94 244 TYR A C 1
ATOM 1772 O O . TYR A 1 244 ? -6.344 11.067 10.453 1.00 97.94 244 TYR A O 1
ATOM 1780 N N . GLN A 1 245 ? -8.462 10.608 9.841 1.00 98.12 245 GLN A N 1
ATOM 1781 C CA . GLN A 1 245 ? -8.899 10.040 11.104 1.00 98.12 245 GLN A CA 1
ATOM 1782 C C . GLN A 1 245 ? -9.483 8.652 10.858 1.00 98.12 245 GLN A C 1
ATOM 1784 O O . GLN A 1 245 ? -10.255 8.461 9.927 1.00 98.12 245 GLN A O 1
ATOM 1789 N N . VAL A 1 246 ? -9.109 7.698 11.701 1.00 98.12 246 VAL A N 1
ATOM 1790 C CA . VAL A 1 246 ? -9.701 6.364 11.787 1.00 98.12 246 VAL A CA 1
ATOM 1791 C C . VAL A 1 246 ? -10.560 6.318 13.037 1.00 98.12 246 VAL A C 1
ATOM 1793 O O . VAL A 1 246 ? -10.092 6.702 14.111 1.00 98.12 246 VAL A O 1
ATOM 1796 N N . SER A 1 247 ? -11.769 5.791 12.913 1.00 97.44 247 SER A N 1
ATOM 1797 C CA . SER A 1 247 ? -12.687 5.583 14.030 1.00 97.44 247 SER A CA 1
ATOM 1798 C C . SER A 1 247 ? -13.254 4.169 13.980 1.00 97.44 247 SER A C 1
ATOM 1800 O O . SER A 1 247 ? -13.537 3.635 12.908 1.00 97.44 247 SER A O 1
ATOM 1802 N N . THR A 1 248 ? -13.423 3.554 15.148 1.00 97.38 248 THR A N 1
ATOM 1803 C CA . THR A 1 248 ? -14.104 2.261 15.303 1.00 97.38 248 THR A CA 1
ATOM 1804 C C . THR A 1 248 ? -15.281 2.417 16.250 1.00 97.38 248 THR A C 1
ATOM 1806 O O . THR A 1 248 ? -15.231 3.244 17.155 1.00 97.38 248 THR A O 1
ATOM 1809 N N . GLY A 1 249 ? -16.323 1.609 16.087 1.00 94.06 249 GLY A N 1
ATOM 1810 C CA . GLY A 1 249 ? -17.501 1.660 16.954 1.00 94.06 249 GLY A CA 1
ATOM 1811 C C . GLY A 1 249 ? -18.618 0.766 16.439 1.00 94.06 249 GLY A C 1
ATOM 1812 O O . GLY A 1 249 ? -18.374 -0.217 15.748 1.00 94.06 249 GLY A O 1
ATOM 1813 N N . THR A 1 250 ? -19.854 1.109 16.750 1.00 89.00 250 THR A N 1
ATOM 1814 C CA . THR A 1 250 ? -21.053 0.581 16.097 1.00 89.00 250 THR A CA 1
ATOM 1815 C C . THR A 1 250 ? -21.399 1.420 14.866 1.00 89.00 250 THR A C 1
ATOM 1817 O O . THR A 1 250 ? -21.015 2.585 14.772 1.00 89.00 250 THR A O 1
ATOM 1820 N N . ALA A 1 251 ? -22.176 0.862 13.931 1.00 79.75 251 ALA A N 1
ATOM 1821 C CA . ALA A 1 251 ? -22.663 1.622 12.774 1.00 79.75 251 ALA A CA 1
ATOM 1822 C C . ALA A 1 251 ? -23.387 2.914 13.195 1.00 79.75 251 ALA A C 1
ATOM 1824 O O . ALA A 1 251 ? -23.160 3.972 12.620 1.00 79.75 251 ALA A O 1
ATOM 1825 N N . ALA A 1 252 ? -24.211 2.831 14.246 1.00 75.75 252 ALA A N 1
ATOM 1826 C CA . ALA A 1 252 ? -24.978 3.960 14.760 1.00 75.75 252 ALA A CA 1
ATOM 1827 C C . ALA A 1 252 ? -24.102 5.045 15.410 1.00 75.75 252 ALA A C 1
ATOM 1829 O O . ALA A 1 252 ? -24.456 6.219 15.353 1.00 75.75 252 ALA A O 1
ATOM 1830 N N . GLU A 1 253 ? -22.978 4.673 16.030 1.00 78.94 253 GLU A N 1
ATOM 1831 C CA . GLU A 1 253 ? -22.022 5.638 16.586 1.00 78.94 253 GLU A CA 1
ATOM 1832 C C . GLU A 1 253 ? -21.277 6.381 15.476 1.00 78.94 253 GLU A C 1
ATOM 1834 O O . GLU A 1 253 ? -21.106 7.592 15.581 1.00 78.94 253 GLU A O 1
ATOM 1839 N N . LEU A 1 254 ? -20.883 5.689 14.401 1.00 76.94 254 LEU A N 1
ATOM 1840 C CA . LEU A 1 254 ? -20.170 6.312 13.281 1.00 76.94 254 LEU A CA 1
ATOM 1841 C C . LEU A 1 254 ? -21.084 7.215 1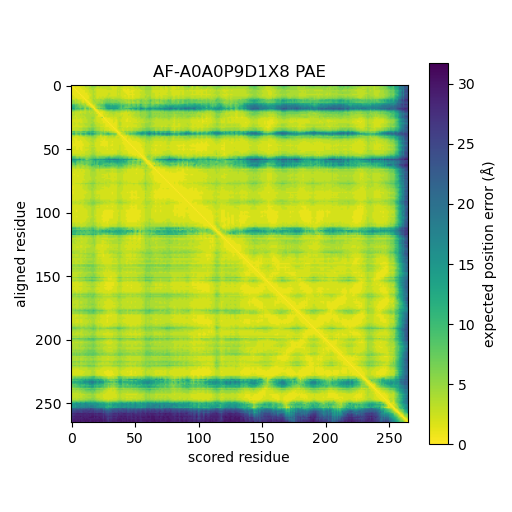2.435 1.00 76.94 254 LEU A C 1
ATOM 1843 O O . LEU A 1 254 ? -20.676 8.316 12.075 1.00 76.94 254 LEU A O 1
ATOM 1847 N N . ASP A 1 255 ? -22.355 6.844 12.241 1.00 63.97 255 ASP A N 1
ATOM 1848 C CA . ASP A 1 255 ? -23.344 7.715 11.583 1.00 63.97 255 ASP A CA 1
ATOM 1849 C C . ASP A 1 255 ? -23.509 9.064 12.308 1.00 63.97 255 ASP A C 1
ATOM 1851 O O . ASP A 1 255 ? -23.712 10.094 11.668 1.00 63.97 255 ASP A O 1
ATOM 1855 N N . GLN A 1 256 ? -23.377 9.114 13.639 1.00 52.78 256 GLN A N 1
ATOM 1856 C CA . GLN A 1 256 ? -23.517 10.365 14.397 1.00 52.78 256 GLN A CA 1
ATOM 1857 C C . GLN A 1 256 ? -22.347 11.339 14.196 1.00 52.78 256 GLN A C 1
ATOM 1859 O O . GLN A 1 256 ? -22.543 12.550 14.333 1.00 52.78 256 GLN A O 1
ATOM 1864 N N . PHE A 1 257 ? -21.157 10.856 13.818 1.00 49.81 257 PHE A N 1
ATOM 1865 C CA . PHE A 1 257 ? -20.016 11.728 13.517 1.00 49.81 257 PHE A CA 1
ATOM 1866 C C . PHE A 1 257 ? -20.188 12.496 12.198 1.00 49.81 257 PHE A C 1
ATOM 1868 O O . PHE A 1 257 ? -19.632 13.585 12.067 1.00 49.81 257 PHE A O 1
ATOM 1875 N N . THR A 1 258 ? -21.028 12.014 11.272 1.00 47.16 258 THR A N 1
ATOM 1876 C CA . THR A 1 258 ? -21.354 12.742 10.028 1.00 47.16 258 THR A CA 1
ATOM 1877 C C . THR A 1 258 ? -22.264 13.963 10.240 1.00 47.16 258 THR A C 1
ATOM 1879 O O . THR A 1 258 ? -22.303 14.850 9.387 1.00 47.16 258 THR A O 1
ATOM 1882 N N . TYR A 1 259 ? -22.961 14.061 11.383 1.00 41.53 259 TYR A N 1
ATOM 1883 C CA . TYR A 1 259 ? -23.938 15.126 11.670 1.00 41.53 259 TYR A CA 1
ATOM 1884 C C . TYR A 1 259 ? -23.463 16.199 12.652 1.00 41.53 259 TYR A C 1
ATOM 1886 O O . TYR A 1 259 ? -24.209 17.144 12.921 1.00 41.53 259 TYR A O 1
ATOM 1894 N N . LEU A 1 260 ? -22.245 16.106 13.188 1.00 39.09 260 LEU A N 1
ATOM 1895 C CA . LEU A 1 260 ? -21.690 17.199 13.978 1.00 39.09 260 LEU A CA 1
ATOM 1896 C C . LEU A 1 260 ? -21.041 18.214 13.029 1.00 39.09 260 LEU A C 1
ATOM 1898 O O . LEU A 1 260 ? -19.988 17.914 12.461 1.00 39.09 260 LEU A O 1
ATOM 1902 N N . PRO A 1 261 ? -21.612 19.425 12.846 1.00 38.38 261 PRO A N 1
ATOM 1903 C CA . PRO A 1 261 ? -20.871 20.482 12.186 1.00 38.38 261 PRO A CA 1
ATOM 1904 C C . PRO A 1 261 ? -19.600 20.694 13.002 1.00 38.38 261 PRO A C 1
ATOM 1906 O O . PRO A 1 261 ? -19.663 20.906 14.215 1.00 38.38 261 PRO A O 1
ATOM 1909 N N . TRP A 1 262 ? -18.449 20.604 12.339 1.00 41.72 262 TRP A N 1
ATOM 1910 C CA . TRP A 1 262 ? -17.179 21.042 12.895 1.00 41.72 262 TRP A CA 1
ATOM 1911 C C . TRP A 1 262 ? -17.338 22.497 13.341 1.00 41.72 262 TRP A C 1
ATOM 1913 O O . TRP A 1 262 ? -17.248 23.432 12.546 1.00 41.72 262 TRP A O 1
ATOM 1923 N N . ALA A 1 263 ? -17.633 22.695 14.623 1.00 35.59 263 ALA A N 1
ATOM 1924 C CA . ALA A 1 263 ? -17.578 23.997 15.247 1.00 35.59 263 ALA A CA 1
ATOM 1925 C C . ALA A 1 263 ? -16.096 24.354 15.349 1.00 35.59 263 ALA A C 1
ATOM 1927 O O . ALA A 1 263 ? -15.403 23.930 16.274 1.00 35.59 263 ALA A O 1
ATOM 1928 N N . ALA A 1 264 ? -15.610 25.085 14.347 1.00 34.44 264 ALA A N 1
ATOM 1929 C CA . ALA A 1 264 ? -14.313 25.733 14.394 1.00 34.44 264 ALA A CA 1
ATOM 1930 C C . ALA A 1 264 ? -14.216 26.552 15.693 1.00 34.44 264 ALA A C 1
ATOM 1932 O O . ALA A 1 264 ? -15.087 27.379 15.981 1.00 34.44 264 ALA A O 1
ATOM 1933 N N . LYS A 1 265 ? -13.174 26.287 16.480 1.00 32.12 265 LYS A N 1
ATOM 1934 C CA . LYS A 1 265 ? -12.645 27.238 17.455 1.00 32.12 265 LYS A CA 1
ATOM 1935 C C . LYS A 1 265 ? -11.428 27.913 16.854 1.00 32.12 265 LYS A C 1
ATOM 1937 O O . LYS A 1 265 ? -10.635 27.185 16.217 1.00 32.12 265 LYS A O 1
#

Foldseek 3Di:
DLPQLVVLLVCCQVCVVPNPLLVLDAAQLLDFPVPLDDDSSVNNCNLLLQLLLLLLVGDVDPRSVVLVVQLVVVVVVVDDSQVSNQVSQVVVVHGPVVSLLQSLQLQQQQFADHRSDTSHGPCSVVSCVVNVHGDDFPEEQADFQGKDKDKGWQHSGKGKYWYPQADKKKKKKFFAAQAFWKWKWKWFAQPNDIDIGTFPGTHGHGGMTMDQMDGRDPNGPTIIMMMTTHHDDPDPVPTDMTMMMMHIYHSVVVVVVVPDDPPDD

pLDDT: mean 89.47, std 12.36, range [32.12, 98.75]

Sequence (265 aa):
VWLESTAAYVEDEVLPEAHDNYQYLYPDLTVSLPKQDGNDAQYSMWPLFRYAAERNGGLQSATGTSLMKAMWADIAAGQPAITAYDNALRSRGSNLDDTFHRFAASLRFMKPCATSTPLCFSDGGDIVTSRGGVPSNQGAVASIGGGYTGALPNTYAANWVGLPSAGTYAVEIANTSGSGELHASIVADMGDSVVMTGLAGTAGAGQSLTIGSYTVPDGAVGVVLVITNQQVSLDPANIATSSYQVSTGTAAELDQFTYLPWAAK

Mean predicted aligned error: 5.51 Å